Protein AF-X6M2P3-F1 (afdb_monomer_lite)

Secondary structure (DSSP, 8-state):
---------------------SHHHHHHHHHHHHHHHHHHHHHHHHTTT------S---HHHHHHHSTTTHHHHHHHHHHHS-HHHHHHHHHHHH----SSS------B--SHHHHHHHHHHHHHHHHHHHHHHHHHH-TTPPPPPHHHHHHHHHHHHHHHHHHHS--BHHHHHH-HHHHHHHHHHHHHHHHHHHHHHHHHHHHHHHHHHHHHH-

pLDDT: mean 70.73, std 21.86, range [27.95, 94.44]

Structure (mmCIF, N/CA/C/O backbone):
data_AF-X6M2P3-F1
#
_entry.id   AF-X6M2P3-F1
#
loop_
_atom_site.group_PDB
_atom_site.id
_atom_site.type_symbol
_atom_site.label_atom_id
_atom_site.label_alt_id
_atom_site.label_comp_id
_atom_site.label_asym_id
_atom_site.label_entity_id
_atom_site.label_seq_id
_atom_site.pdbx_PDB_ins_code
_atom_site.Cartn_x
_atom_site.Cartn_y
_atom_site.Cartn_z
_atom_site.occupancy
_atom_site.B_iso_or_equiv
_atom_site.auth_seq_id
_atom_site.auth_comp_id
_atom_site.auth_asym_id
_atom_site.auth_atom_id
_atom_site.pdbx_PDB_model_num
ATOM 1 N N . MET A 1 1 ? 23.072 -24.942 75.577 1.00 37.53 1 MET A N 1
ATOM 2 C CA . MET A 1 1 ? 23.028 -23.472 75.449 1.00 37.53 1 MET A CA 1
ATOM 3 C C . MET A 1 1 ? 21.572 -23.021 75.513 1.00 37.53 1 MET A C 1
ATOM 5 O O . MET A 1 1 ? 20.750 -23.692 74.901 1.00 37.53 1 MET A O 1
ATOM 9 N N . PRO A 1 2 ? 21.262 -21.991 76.316 1.00 38.09 2 PRO A N 1
ATOM 10 C CA . PRO A 1 2 ? 19.912 -21.482 76.593 1.00 38.09 2 PRO A CA 1
ATOM 11 C C . PRO A 1 2 ? 19.493 -20.342 75.633 1.00 38.09 2 PRO A C 1
ATOM 13 O O . PRO A 1 2 ? 20.271 -19.985 74.757 1.00 38.09 2 PRO A O 1
ATOM 16 N N . GLN A 1 3 ? 18.318 -19.742 75.912 1.00 35.66 3 GLN A N 1
ATOM 17 C CA . GLN A 1 3 ? 17.655 -18.541 75.333 1.00 35.66 3 GLN A CA 1
ATOM 18 C C . GLN A 1 3 ? 16.640 -18.855 74.207 1.00 35.66 3 GLN A C 1
ATOM 20 O O . GLN A 1 3 ? 17.041 -19.310 73.147 1.00 35.66 3 GLN A O 1
ATOM 25 N N . GLN A 1 4 ? 15.304 -18.811 74.368 1.00 35.47 4 GLN A N 1
ATOM 26 C CA . GLN A 1 4 ? 14.345 -17.912 75.058 1.00 35.47 4 GLN A CA 1
ATOM 27 C C . GLN A 1 4 ? 14.048 -16.593 74.298 1.00 35.47 4 GLN A C 1
ATOM 29 O O . GLN A 1 4 ? 14.992 -15.919 73.898 1.00 35.47 4 GLN A O 1
ATOM 34 N N . LYS A 1 5 ? 12.742 -16.229 74.252 1.00 34.00 5 LYS A N 1
ATOM 35 C CA . LYS A 1 5 ? 12.085 -14.933 73.902 1.00 34.00 5 LYS A CA 1
ATOM 36 C C . LYS A 1 5 ? 11.762 -14.674 72.420 1.00 34.00 5 LYS A C 1
ATOM 38 O O . LYS A 1 5 ? 12.542 -15.038 71.557 1.00 34.00 5 LYS A O 1
ATOM 43 N N . GLU A 1 6 ? 10.676 -14.009 72.022 1.00 31.20 6 GLU A N 1
ATOM 44 C CA . GLU A 1 6 ? 9.445 -13.464 72.634 1.00 31.20 6 GLU A CA 1
ATOM 45 C C . GLU A 1 6 ? 8.526 -13.083 71.441 1.00 31.20 6 GLU A C 1
ATOM 47 O O . GLU A 1 6 ? 9.025 -12.701 70.381 1.00 31.20 6 GLU A O 1
ATOM 52 N N . ASP A 1 7 ? 7.209 -13.258 71.586 1.00 30.73 7 ASP A N 1
ATOM 53 C CA . ASP A 1 7 ? 6.122 -12.270 71.389 1.00 30.73 7 ASP A CA 1
ATOM 54 C C . ASP A 1 7 ? 6.498 -10.910 70.735 1.00 30.73 7 ASP A C 1
ATOM 56 O O . ASP A 1 7 ? 7.558 -10.362 70.984 1.00 30.73 7 ASP A O 1
ATOM 60 N N . SER A 1 8 ? 5.682 -10.136 70.016 1.00 34.47 8 SER A N 1
ATOM 61 C CA . SER A 1 8 ? 4.268 -10.118 69.649 1.00 34.47 8 SER A CA 1
ATOM 62 C C . SER A 1 8 ? 4.009 -8.808 68.858 1.00 34.47 8 SER A C 1
ATOM 64 O O . SER A 1 8 ? 4.776 -7.855 68.940 1.00 34.47 8 SER A O 1
ATOM 66 N N . HIS A 1 9 ? 2.872 -8.772 68.158 1.00 33.94 9 HIS A N 1
ATOM 67 C CA . HIS A 1 9 ? 1.965 -7.626 67.956 1.00 33.94 9 HIS A CA 1
ATOM 68 C C . HIS A 1 9 ? 2.309 -6.357 67.119 1.00 33.94 9 HIS A C 1
ATOM 70 O O . HIS A 1 9 ? 3.159 -5.542 67.443 1.00 33.94 9 HIS A O 1
ATOM 76 N N . CYS A 1 10 ? 1.370 -6.110 66.185 1.00 28.56 10 CYS A N 1
ATOM 77 C CA . CYS A 1 10 ? 0.673 -4.845 65.873 1.00 28.56 10 CYS A CA 1
ATOM 78 C C . CYS A 1 10 ? 1.370 -3.722 65.072 1.00 28.56 10 CYS A C 1
ATOM 80 O O . CYS A 1 10 ? 2.163 -2.962 65.607 1.00 28.56 10 CYS A O 1
ATOM 82 N N . CYS A 1 11 ? 0.884 -3.462 63.847 1.00 30.56 11 CYS A N 1
ATOM 83 C CA . CYS A 1 11 ? -0.068 -2.357 63.639 1.00 30.56 11 CYS A CA 1
ATOM 84 C C . CYS A 1 11 ? -0.692 -2.327 62.226 1.00 30.56 11 CYS A C 1
ATOM 86 O O . CYS A 1 11 ? -0.019 -2.209 61.212 1.00 30.56 11 CYS A O 1
ATOM 88 N N . GLN A 1 12 ? -2.025 -2.406 62.238 1.00 33.78 12 GLN A N 1
ATOM 89 C CA . GLN A 1 12 ? -3.000 -1.599 61.490 1.00 33.78 12 GLN A CA 1
ATOM 90 C C . GLN A 1 12 ? -2.991 -1.525 59.948 1.00 33.78 12 GLN A C 1
ATOM 92 O O . GLN A 1 12 ? -2.203 -0.852 59.294 1.00 33.78 12 GLN A O 1
ATOM 97 N N . LYS A 1 13 ? -4.068 -2.124 59.416 1.00 38.75 13 LYS A N 1
ATOM 98 C CA . LYS A 1 13 ? -4.884 -1.721 58.259 1.00 38.75 13 LYS A CA 1
ATOM 99 C C . LYS A 1 13 ? -4.659 -0.278 57.765 1.00 38.75 13 LYS A C 1
ATOM 101 O O . LYS A 1 13 ? -5.035 0.671 58.444 1.00 38.75 13 LYS A O 1
ATOM 106 N N . LEU A 1 14 ? -4.302 -0.151 56.485 1.00 27.95 14 LEU A N 1
ATOM 107 C CA . LEU A 1 14 ? -4.911 0.840 55.595 1.00 27.95 14 LEU A CA 1
ATOM 108 C C . LEU A 1 14 ? -5.552 0.111 54.411 1.00 27.95 14 LEU A C 1
ATOM 110 O O . LEU A 1 14 ? -4.885 -0.406 53.519 1.00 27.95 14 LEU A O 1
ATOM 114 N N . SER A 1 15 ? -6.877 0.056 54.432 1.00 44.44 15 SER A N 1
ATOM 115 C CA . SER A 1 15 ? -7.720 -0.302 53.297 1.00 44.44 15 SER A CA 1
ATOM 116 C C . SER A 1 15 ? -8.279 0.973 52.674 1.00 44.44 15 SER A C 1
ATOM 118 O O . SER A 1 15 ? -8.870 1.754 53.414 1.00 44.44 15 SER A O 1
ATOM 120 N N . LEU A 1 16 ? -8.111 1.137 51.352 1.00 31.86 16 LEU A N 1
ATOM 121 C CA . LEU A 1 16 ? -8.952 1.844 50.351 1.00 31.86 16 LEU A CA 1
ATOM 122 C C . LEU A 1 16 ? -8.108 2.084 49.065 1.00 31.86 16 LEU A C 1
ATOM 124 O O . LEU A 1 16 ? -6.885 2.125 49.159 1.00 31.86 16 LEU A O 1
ATOM 128 N N . PRO A 1 17 ? -8.683 2.372 47.880 1.00 35.97 17 PRO A N 1
ATOM 129 C CA . PRO A 1 17 ? -9.688 1.646 47.106 1.00 35.97 17 PRO A CA 1
ATOM 130 C C . PRO A 1 17 ? -9.174 1.253 45.689 1.00 35.97 17 PRO A C 1
ATOM 132 O O . PRO A 1 17 ? -8.073 1.584 45.260 1.00 35.97 17 PRO A O 1
ATOM 135 N N . GLN A 1 18 ? -10.012 0.513 44.962 1.00 47.69 18 GLN A N 1
ATOM 136 C CA . GLN A 1 18 ? -9.839 -0.056 43.616 1.00 47.69 18 GLN A CA 1
ATOM 137 C C . GLN A 1 18 ? -9.177 0.848 42.553 1.00 47.69 18 GLN A C 1
ATOM 139 O O . GLN A 1 18 ? -9.554 2.004 42.413 1.00 47.69 18 GLN A O 1
ATOM 144 N N . THR A 1 19 ? -8.386 0.264 41.637 1.00 31.45 19 THR A N 1
ATOM 145 C CA . THR A 1 19 ? -8.462 0.634 40.206 1.00 31.45 19 THR A CA 1
ATOM 146 C C . THR A 1 19 ? -8.197 -0.552 39.271 1.00 31.45 19 THR A C 1
ATOM 148 O O . THR A 1 19 ? -7.205 -1.278 39.349 1.00 31.45 19 THR A O 1
ATOM 151 N N . LYS A 1 20 ? -9.157 -0.743 38.365 1.00 40.81 20 LYS A N 1
ATOM 152 C CA . LYS A 1 20 ? -9.187 -1.693 37.254 1.00 40.81 20 LYS A CA 1
ATOM 153 C C . LYS A 1 20 ? -8.067 -1.381 36.247 1.00 40.81 20 LYS A C 1
ATOM 155 O O . LYS A 1 20 ? -8.282 -0.619 35.313 1.00 40.81 20 LYS A O 1
ATOM 160 N N . THR A 1 21 ? -6.885 -1.979 36.400 1.00 40.97 21 THR A N 1
ATOM 161 C CA . THR A 1 21 ? -5.777 -1.782 35.428 1.00 40.97 21 THR A CA 1
ATOM 162 C C . THR A 1 21 ? -5.081 -3.084 35.013 1.00 40.97 21 THR A C 1
ATOM 164 O O . THR A 1 21 ? -4.032 -3.058 34.376 1.00 40.97 21 THR A O 1
ATOM 167 N N . LYS A 1 22 ? -5.649 -4.256 35.338 1.00 38.38 22 LYS A N 1
ATOM 168 C CA . LYS A 1 22 ? -5.042 -5.565 35.010 1.00 38.38 22 LYS A CA 1
ATOM 169 C C . LYS A 1 22 ? -5.655 -6.291 33.802 1.00 38.38 22 LYS A C 1
ATOM 171 O O . LYS A 1 22 ? -5.035 -7.232 33.312 1.00 38.38 22 LYS A O 1
ATOM 176 N N . GLU A 1 23 ? -6.795 -5.852 33.265 1.00 38.69 23 GLU A N 1
ATOM 177 C CA . GLU A 1 23 ? -7.421 -6.515 32.102 1.00 38.69 23 GLU A CA 1
ATOM 178 C C . GLU A 1 23 ? -6.864 -6.048 30.749 1.00 38.69 23 GLU A C 1
ATOM 180 O O . GLU A 1 23 ? -6.574 -6.881 29.892 1.00 38.69 23 GLU A O 1
ATOM 185 N N . HIS A 1 24 ? -6.563 -4.756 30.576 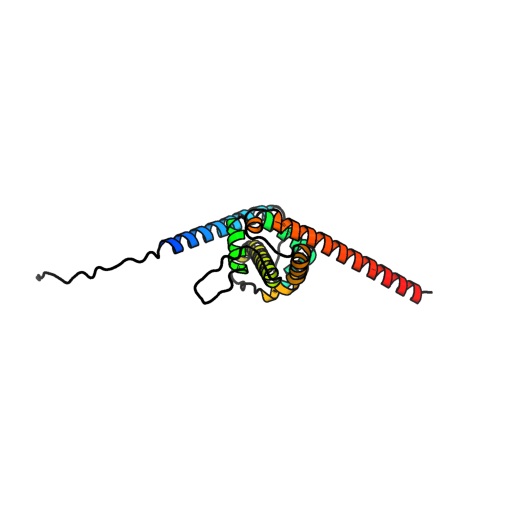1.00 36.22 24 HIS A N 1
ATOM 186 C CA . HIS A 1 24 ? -6.017 -4.249 29.306 1.00 36.22 24 HIS A CA 1
ATOM 187 C C . HIS A 1 24 ? -4.611 -4.780 28.965 1.00 36.22 24 HIS A C 1
ATOM 189 O O . HIS A 1 24 ? -4.273 -4.904 27.788 1.00 36.22 24 HIS A O 1
ATOM 195 N N . SER A 1 25 ? -3.805 -5.143 29.970 1.00 36.53 25 SER A N 1
ATOM 196 C CA . SER A 1 25 ? -2.460 -5.704 29.763 1.00 36.53 25 SER A CA 1
ATOM 197 C C . SER A 1 25 ? -2.498 -7.173 29.310 1.00 36.53 25 SER A C 1
ATOM 199 O O . SER A 1 25 ? -1.753 -7.571 28.415 1.00 36.53 25 SER A O 1
ATOM 201 N N . LYS A 1 26 ? -3.433 -7.979 29.837 1.00 35.06 26 LYS A N 1
ATOM 202 C CA . LYS A 1 26 ? -3.592 -9.389 29.431 1.00 35.06 26 LYS A CA 1
ATOM 203 C C . LYS A 1 26 ? -4.120 -9.528 28.003 1.00 35.06 26 LYS A C 1
ATOM 205 O O . LYS A 1 26 ? -3.719 -10.445 27.286 1.00 35.06 26 LYS A O 1
ATOM 210 N N . GLU A 1 27 ? -4.984 -8.615 27.569 1.00 36.44 27 GLU A N 1
ATOM 211 C CA . GLU A 1 27 ? -5.555 -8.664 26.223 1.00 36.44 27 GLU A CA 1
ATOM 212 C C . GLU A 1 27 ? -4.581 -8.180 25.138 1.00 36.44 27 GLU A C 1
ATOM 214 O O . GLU A 1 27 ? -4.550 -8.742 24.042 1.00 36.44 27 GLU A O 1
ATOM 219 N N . ALA A 1 28 ? -3.724 -7.201 25.449 1.00 38.56 28 ALA A N 1
ATOM 220 C CA . ALA A 1 28 ? -2.629 -6.795 24.568 1.00 38.56 28 ALA A CA 1
ATOM 221 C C . ALA A 1 28 ? -1.601 -7.927 24.377 1.00 38.56 28 ALA A C 1
ATOM 223 O O . ALA A 1 28 ? -1.155 -8.168 23.256 1.00 38.56 28 ALA A O 1
ATOM 224 N N . ASN A 1 29 ? -1.292 -8.673 25.445 1.00 38.62 29 ASN A N 1
ATOM 225 C CA . ASN A 1 29 ? -0.345 -9.788 25.388 1.00 38.62 29 ASN A CA 1
ATOM 226 C C . ASN A 1 29 ? -0.889 -10.960 24.543 1.00 38.62 29 ASN A C 1
ATOM 228 O O . ASN A 1 29 ? -0.186 -11.481 23.682 1.00 38.62 29 ASN A O 1
ATOM 232 N N . LYS A 1 30 ? -2.184 -11.298 24.676 1.00 45.31 30 LYS A N 1
ATOM 233 C CA . LYS A 1 30 ? -2.840 -12.303 23.812 1.00 45.31 30 LYS A CA 1
ATOM 234 C C . LYS A 1 30 ? -2.856 -11.902 22.330 1.00 45.31 30 LYS A C 1
ATOM 236 O O . LYS A 1 30 ? -2.597 -12.746 21.476 1.00 45.31 30 LYS A O 1
ATOM 241 N N . LYS A 1 31 ? -3.136 -10.632 22.011 1.00 44.97 31 LYS A N 1
ATOM 242 C CA . LYS A 1 31 ? -3.164 -10.130 20.620 1.00 44.97 31 LYS A CA 1
ATOM 243 C C . LYS A 1 31 ? -1.782 -10.171 19.959 1.00 44.97 31 LYS A C 1
ATOM 245 O O . LYS A 1 31 ? -1.691 -10.513 18.782 1.00 44.97 31 LYS A O 1
ATOM 250 N N . CYS A 1 32 ? -0.722 -9.896 20.722 1.00 45.09 32 CYS A N 1
ATOM 251 C CA . CYS A 1 32 ? 0.658 -10.003 20.245 1.00 45.09 32 CYS A CA 1
ATOM 252 C C . CYS A 1 32 ? 1.028 -11.460 19.912 1.00 45.09 32 CYS A C 1
ATOM 254 O O . CYS A 1 32 ? 1.548 -11.734 18.832 1.00 45.09 32 CYS A O 1
ATOM 256 N N . CYS A 1 33 ? 0.655 -12.414 20.775 1.00 53.19 33 CYS A N 1
ATOM 257 C CA . CYS A 1 33 ? 0.904 -13.839 20.535 1.00 53.19 33 CYS A CA 1
ATOM 258 C C . CYS A 1 33 ? 0.173 -14.383 19.298 1.00 53.19 33 CYS A C 1
ATOM 260 O O . CYS A 1 33 ? 0.742 -15.193 18.575 1.00 53.19 33 CYS A O 1
ATOM 262 N N . VAL A 1 34 ? -1.063 -13.941 19.026 1.00 56.50 34 VAL A N 1
ATOM 263 C CA . VAL A 1 34 ? -1.818 -14.372 17.830 1.00 56.50 34 VAL A CA 1
ATOM 264 C C . VAL A 1 34 ? -1.159 -13.865 16.549 1.00 56.50 34 VAL A C 1
ATOM 266 O O . VAL A 1 34 ? -1.063 -14.612 15.576 1.00 56.50 34 VAL A O 1
ATOM 269 N N . PHE A 1 35 ? -0.669 -12.623 16.549 1.00 53.53 35 PHE A N 1
ATOM 270 C CA . PHE A 1 35 ? 0.035 -12.071 15.397 1.00 53.53 35 PHE A CA 1
ATOM 271 C C . PHE A 1 35 ? 1.375 -12.769 15.163 1.00 53.53 35 PHE A C 1
ATOM 273 O O . PHE A 1 35 ? 1.631 -13.213 14.050 1.00 53.53 35 PHE A O 1
ATOM 280 N N . GLU A 1 36 ? 2.194 -12.951 16.203 1.00 55.72 36 GLU A N 1
ATOM 281 C CA . GLU A 1 36 ? 3.459 -13.684 16.075 1.00 55.72 36 GLU A CA 1
ATOM 282 C C . GLU A 1 36 ? 3.253 -15.143 15.657 1.00 55.72 36 GLU A C 1
ATOM 284 O O . GLU A 1 36 ? 4.012 -15.667 14.842 1.00 55.72 36 GLU A O 1
ATOM 289 N N . TRP A 1 37 ? 2.214 -15.803 16.172 1.00 60.19 37 TRP A N 1
ATOM 290 C CA . TRP A 1 37 ? 1.878 -17.168 15.781 1.00 60.19 37 TRP A CA 1
ATOM 291 C C . TRP A 1 37 ? 1.419 -17.255 14.323 1.00 60.19 37 TRP A C 1
ATOM 293 O O . TRP A 1 37 ? 1.878 -18.137 13.597 1.00 60.19 37 TRP A O 1
ATOM 303 N N . TRP A 1 38 ? 0.569 -16.327 13.866 1.00 63.97 38 TRP A N 1
ATOM 304 C CA . TRP A 1 38 ? 0.171 -16.264 12.459 1.00 63.97 38 TRP A CA 1
ATOM 305 C C . TRP A 1 38 ? 1.381 -16.015 11.555 1.00 63.97 38 TRP A C 1
ATOM 307 O O . TRP A 1 38 ? 1.559 -16.769 10.606 1.00 63.97 38 TRP A O 1
ATOM 317 N N . ILE A 1 39 ? 2.261 -15.066 11.907 1.00 60.41 39 ILE A N 1
ATOM 318 C CA . ILE A 1 39 ? 3.520 -14.805 11.189 1.00 60.41 39 ILE A CA 1
ATOM 319 C C . ILE A 1 39 ? 4.368 -16.077 11.083 1.00 60.41 39 ILE A C 1
ATOM 321 O O . ILE A 1 39 ? 4.854 -16.398 10.003 1.00 60.41 39 ILE A O 1
ATOM 325 N N . ARG A 1 40 ? 4.536 -16.835 12.178 1.00 58.88 40 ARG A N 1
ATOM 326 C CA . ARG A 1 40 ? 5.285 -18.107 12.156 1.00 58.88 40 ARG A CA 1
ATOM 327 C C . ARG A 1 40 ? 4.636 -19.157 11.245 1.00 58.88 40 ARG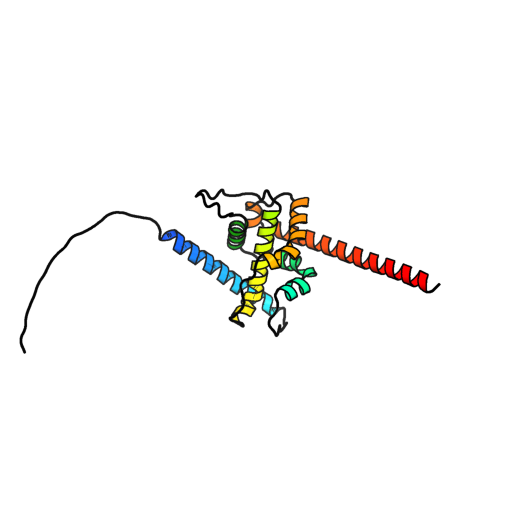 A C 1
ATOM 329 O O . ARG A 1 40 ? 5.343 -19.968 10.646 1.00 58.88 40 ARG A O 1
ATOM 336 N N . ARG A 1 41 ? 3.305 -19.155 11.132 1.00 59.09 41 ARG A N 1
ATOM 337 C CA . ARG A 1 41 ? 2.544 -20.110 10.315 1.00 59.09 41 ARG A CA 1
ATOM 338 C C . ARG A 1 41 ? 2.518 -19.752 8.825 1.00 59.09 41 ARG A C 1
ATOM 340 O O . ARG A 1 41 ? 2.563 -20.657 8.001 1.00 59.09 41 ARG A O 1
ATOM 347 N N . THR A 1 42 ? 2.448 -18.473 8.461 1.00 55.69 42 THR A N 1
ATOM 348 C CA . THR A 1 42 ? 2.539 -18.045 7.053 1.00 55.69 42 THR A CA 1
ATOM 349 C C . THR A 1 42 ? 3.961 -18.146 6.527 1.00 55.69 42 THR A C 1
ATOM 351 O O . THR A 1 42 ? 4.168 -18.693 5.449 1.00 55.69 42 THR A O 1
ATOM 354 N N . ALA A 1 43 ? 4.949 -17.780 7.345 1.00 52.38 43 ALA A N 1
ATOM 355 C CA . ALA A 1 43 ? 6.362 -17.968 7.037 1.00 52.38 43 ALA A CA 1
ATOM 356 C C . ALA A 1 43 ? 6.725 -19.404 6.625 1.00 52.38 43 ALA A C 1
ATOM 358 O O . ALA A 1 43 ? 7.569 -19.607 5.764 1.00 52.38 43 ALA A O 1
ATOM 359 N N . THR A 1 44 ? 6.101 -20.412 7.234 1.00 49.22 44 THR A N 1
ATOM 360 C CA . THR A 1 44 ? 6.407 -21.824 6.962 1.00 49.22 44 THR A CA 1
ATOM 361 C C . THR A 1 44 ? 5.754 -22.366 5.688 1.00 49.22 44 THR A C 1
ATOM 363 O O . THR A 1 44 ? 6.221 -23.381 5.178 1.00 49.22 44 THR A O 1
ATOM 366 N N . ARG A 1 45 ? 4.722 -21.706 5.136 1.00 46.47 45 ARG A N 1
ATOM 367 C CA . ARG A 1 45 ? 4.073 -22.133 3.881 1.00 46.47 45 ARG A CA 1
ATOM 368 C C . ARG A 1 45 ? 4.843 -21.710 2.631 1.00 46.47 45 ARG A C 1
ATOM 370 O O . ARG A 1 45 ? 4.978 -22.522 1.723 1.00 46.47 45 ARG A O 1
ATOM 377 N N . ASP A 1 46 ? 5.394 -20.499 2.605 1.00 43.41 46 ASP A N 1
ATOM 378 C CA . ASP A 1 46 ? 6.041 -19.964 1.394 1.00 43.41 46 ASP A CA 1
ATOM 379 C C . ASP A 1 46 ? 7.479 -20.484 1.183 1.00 43.41 46 ASP A C 1
ATOM 381 O O . ASP A 1 46 ? 8.010 -20.443 0.072 1.00 43.41 46 ASP A O 1
ATOM 385 N N . ILE A 1 47 ? 8.111 -21.049 2.222 1.00 45.50 47 ILE A N 1
ATOM 386 C CA . ILE A 1 47 ? 9.483 -21.593 2.150 1.00 45.50 47 ILE A CA 1
ATOM 387 C C . ILE A 1 47 ? 9.558 -22.895 1.336 1.00 45.50 47 ILE A C 1
ATOM 389 O O . ILE A 1 47 ? 10.607 -23.196 0.771 1.00 45.50 47 ILE A O 1
ATOM 393 N N . VAL A 1 48 ? 8.463 -23.651 1.200 1.00 39.16 48 VAL A N 1
ATOM 394 C CA . VAL A 1 48 ? 8.483 -24.909 0.427 1.00 39.16 48 VAL A CA 1
ATOM 395 C C . VAL A 1 48 ? 8.615 -24.649 -1.089 1.00 39.16 48 VAL A C 1
ATOM 397 O O . VAL A 1 48 ? 8.966 -25.558 -1.833 1.00 39.16 48 VAL A O 1
ATOM 400 N N . GLY A 1 49 ? 8.416 -23.406 -1.558 1.00 39.38 49 GLY A N 1
ATOM 401 C CA . GLY A 1 49 ? 8.424 -23.068 -2.989 1.00 39.38 49 GLY A CA 1
ATOM 402 C C . GLY A 1 49 ? 9.607 -22.244 -3.517 1.00 39.38 49 GLY A C 1
ATOM 403 O O . GLY A 1 49 ? 9.745 -22.123 -4.731 1.00 39.38 49 GLY A O 1
ATOM 404 N N . SER A 1 50 ? 10.461 -21.646 -2.677 1.00 43.19 50 SER A N 1
ATOM 405 C CA . SER A 1 50 ? 11.522 -20.737 -3.158 1.00 43.19 50 SER A CA 1
ATOM 406 C C . SER A 1 50 ? 12.881 -20.999 -2.517 1.00 43.19 50 SER A C 1
ATOM 408 O O . SER A 1 50 ? 13.248 -20.442 -1.486 1.00 43.19 50 SER A O 1
ATOM 410 N N . ASN A 1 51 ? 13.670 -21.826 -3.202 1.00 33.34 51 ASN A N 1
ATOM 411 C CA . ASN A 1 51 ? 15.051 -22.169 -2.874 1.00 33.34 51 ASN A CA 1
ATOM 412 C C . ASN A 1 51 ? 16.028 -21.030 -3.250 1.00 33.34 51 ASN A C 1
ATOM 414 O O . ASN A 1 51 ? 16.887 -21.202 -4.112 1.00 33.34 51 ASN A O 1
ATOM 418 N N . ARG A 1 52 ? 15.888 -19.832 -2.661 1.00 45.97 52 ARG A N 1
ATOM 419 C CA . ARG A 1 52 ? 16.854 -18.732 -2.859 1.00 45.97 52 ARG A CA 1
ATOM 420 C C . ARG A 1 52 ? 17.647 -18.471 -1.583 1.00 45.97 52 ARG A C 1
ATOM 422 O O . ARG A 1 52 ? 17.157 -17.875 -0.627 1.00 45.97 52 ARG A O 1
ATOM 429 N N . ARG A 1 53 ? 18.908 -18.913 -1.593 1.00 37.81 53 ARG A N 1
ATOM 430 C CA . ARG A 1 53 ? 19.931 -18.530 -0.613 1.00 37.81 53 ARG A CA 1
ATOM 431 C C . ARG A 1 53 ? 20.312 -17.069 -0.842 1.00 37.81 53 ARG A C 1
ATOM 433 O O . ARG A 1 53 ? 21.079 -16.774 -1.751 1.00 37.81 53 ARG A O 1
ATOM 440 N N . TYR A 1 54 ? 19.816 -16.170 -0.002 1.00 43.00 54 TYR A N 1
ATOM 441 C CA . TYR A 1 54 ? 20.363 -14.820 0.085 1.00 43.00 54 TYR A CA 1
ATOM 442 C C . TYR A 1 54 ? 21.522 -14.821 1.088 1.00 43.00 54 TYR A C 1
ATOM 444 O O . TYR A 1 54 ? 21.321 -15.027 2.285 1.00 43.00 54 TYR A O 1
ATOM 452 N N . SER A 1 55 ? 22.741 -14.645 0.581 1.00 33.00 55 SER A N 1
ATOM 453 C CA . SER A 1 55 ? 23.957 -14.468 1.378 1.00 33.00 55 SER A CA 1
ATOM 454 C C . SER A 1 55 ? 24.313 -12.984 1.419 1.00 33.00 55 SER A C 1
ATOM 456 O O . SER A 1 55 ? 24.335 -12.329 0.380 1.00 33.00 55 SER A O 1
ATOM 458 N N . GLY A 1 56 ? 24.604 -12.465 2.610 1.00 39.06 56 GLY A N 1
ATOM 459 C CA . GLY A 1 56 ? 25.062 -11.093 2.815 1.00 39.06 56 GLY A CA 1
ATOM 460 C C . GLY A 1 56 ? 24.002 -10.172 3.411 1.00 39.06 56 GLY A C 1
ATOM 461 O O . GLY A 1 56 ? 22.803 -10.408 3.321 1.00 39.06 56 GLY A O 1
ATOM 462 N N . THR A 1 57 ? 24.468 -9.125 4.081 1.00 42.78 57 THR A N 1
ATOM 463 C CA . THR A 1 57 ? 23.692 -8.028 4.666 1.00 42.78 57 THR A CA 1
ATOM 464 C C . THR A 1 57 ? 22.788 -7.401 3.599 1.00 42.78 57 THR A C 1
ATOM 466 O O . THR A 1 57 ? 23.186 -6.465 2.912 1.00 42.78 57 THR A O 1
ATOM 469 N N . ILE A 1 58 ? 21.573 -7.931 3.425 1.00 48.22 58 ILE A N 1
ATOM 470 C CA . ILE A 1 58 ? 20.625 -7.404 2.441 1.00 48.22 58 ILE A CA 1
ATOM 471 C C . ILE A 1 58 ? 20.207 -6.018 2.916 1.00 48.22 58 ILE A C 1
ATOM 473 O O . ILE A 1 58 ? 19.469 -5.863 3.894 1.00 48.22 58 ILE A O 1
ATOM 477 N N . ASN A 1 59 ? 20.721 -5.003 2.234 1.00 50.44 59 ASN A N 1
ATOM 478 C CA . ASN A 1 59 ? 20.270 -3.639 2.385 1.00 50.44 59 ASN A CA 1
ATOM 479 C C . ASN A 1 59 ? 18.831 -3.604 1.855 1.00 50.44 59 ASN A C 1
ATOM 481 O O . ASN A 1 59 ? 18.602 -3.891 0.687 1.00 50.44 59 ASN A O 1
ATOM 485 N N . ILE A 1 60 ? 17.843 -3.352 2.712 1.00 54.00 60 ILE A N 1
ATOM 486 C CA . ILE A 1 60 ? 16.415 -3.482 2.361 1.00 54.00 60 ILE A CA 1
ATOM 487 C C . ILE A 1 60 ? 16.035 -2.550 1.198 1.00 54.00 60 ILE A C 1
ATOM 489 O O . ILE A 1 60 ? 15.150 -2.889 0.418 1.00 54.00 60 ILE A O 1
ATOM 493 N N . CYS A 1 61 ? 16.765 -1.444 1.010 1.00 48.88 61 CYS A N 1
ATOM 494 C CA . CYS A 1 61 ? 16.663 -0.613 -0.190 1.00 48.88 61 CYS A CA 1
ATOM 495 C C . CYS A 1 61 ? 16.898 -1.419 -1.476 1.00 48.88 61 CYS A C 1
ATOM 497 O O . CYS A 1 61 ? 16.177 -1.223 -2.440 1.00 48.88 61 CYS A O 1
ATOM 499 N N . VAL A 1 62 ? 17.852 -2.357 -1.478 1.00 51.88 62 VAL A N 1
ATOM 500 C CA . VAL A 1 62 ? 18.138 -3.238 -2.623 1.00 51.88 62 VAL A CA 1
ATOM 501 C C . VAL A 1 62 ? 16.988 -4.210 -2.856 1.00 51.88 62 VAL A C 1
ATOM 503 O O . VAL A 1 62 ? 16.631 -4.439 -3.997 1.00 51.88 62 VAL A O 1
ATOM 506 N N . PHE A 1 63 ? 16.340 -4.724 -1.808 1.00 56.59 63 PHE A N 1
ATOM 507 C CA . PHE A 1 63 ? 15.190 -5.617 -1.985 1.00 56.59 63 PHE A CA 1
ATOM 508 C C . PHE A 1 63 ? 13.958 -4.891 -2.514 1.00 56.59 63 PHE A C 1
ATOM 510 O O . PHE A 1 63 ? 13.289 -5.410 -3.400 1.00 56.59 63 PHE A O 1
ATOM 517 N N . VAL A 1 64 ? 13.659 -3.696 -1.991 1.00 56.97 64 VAL A N 1
ATOM 518 C CA . VAL A 1 64 ? 12.566 -2.877 -2.529 1.00 56.97 64 VAL A CA 1
ATOM 519 C C . VAL A 1 64 ? 12.867 -2.519 -3.982 1.00 56.97 64 VAL A C 1
ATOM 521 O O . VAL A 1 64 ? 11.992 -2.715 -4.812 1.00 56.97 64 VAL A O 1
ATOM 524 N N . HIS A 1 65 ? 14.107 -2.130 -4.295 1.00 53.75 65 HIS A N 1
ATOM 525 C CA . HIS A 1 65 ? 14.552 -1.778 -5.646 1.00 53.75 65 HIS A CA 1
ATOM 526 C C . HIS A 1 65 ? 14.582 -2.973 -6.625 1.00 53.75 65 HIS A C 1
ATOM 528 O O . HIS A 1 65 ? 14.298 -2.822 -7.807 1.00 53.75 65 HIS A O 1
ATOM 534 N N . GLU A 1 66 ? 14.916 -4.181 -6.165 1.00 55.41 66 GLU A N 1
ATOM 535 C CA . GLU A 1 66 ? 14.966 -5.392 -7.002 1.00 55.41 66 GLU A CA 1
ATOM 536 C C . GLU A 1 66 ? 13.568 -5.998 -7.221 1.00 55.41 66 GLU A C 1
ATOM 538 O O . GLU A 1 66 ? 13.318 -6.640 -8.240 1.00 55.41 66 GLU A O 1
ATOM 543 N N . LYS A 1 67 ? 12.627 -5.759 -6.294 1.00 61.50 67 LYS A N 1
ATOM 544 C CA . LYS A 1 67 ? 11.234 -6.226 -6.372 1.00 61.50 67 LYS A CA 1
ATOM 545 C C . LYS A 1 67 ? 10.212 -5.145 -6.732 1.00 61.50 67 LYS A C 1
ATOM 547 O O . LYS A 1 67 ? 9.021 -5.422 -6.613 1.00 61.50 67 LYS A O 1
ATOM 552 N N . GLU A 1 68 ? 10.605 -3.957 -7.193 1.00 63.06 68 GLU A N 1
ATOM 553 C CA . GLU A 1 68 ? 9.639 -2.872 -7.474 1.00 63.06 68 GLU A CA 1
ATOM 554 C C . GLU A 1 68 ? 8.494 -3.325 -8.384 1.00 63.06 68 GLU A C 1
ATOM 556 O O . GLU A 1 68 ? 7.342 -2.949 -8.168 1.00 63.06 68 GLU A O 1
ATOM 561 N N . PHE A 1 69 ? 8.799 -4.217 -9.329 1.00 65.62 69 PHE A N 1
ATOM 562 C CA . PHE A 1 69 ? 7.823 -4.757 -10.263 1.00 65.62 69 PHE A CA 1
ATOM 563 C C . PHE A 1 69 ? 6.776 -5.650 -9.600 1.00 65.62 69 PHE A C 1
ATOM 565 O O . PHE A 1 69 ? 5.612 -5.487 -9.916 1.00 65.62 69 PHE A O 1
ATOM 572 N N . THR A 1 70 ? 7.127 -6.539 -8.664 1.00 79.38 70 THR A N 1
ATOM 573 C CA . THR A 1 70 ? 6.157 -7.480 -8.059 1.00 79.38 70 THR A CA 1
ATOM 574 C C . THR A 1 70 ? 5.739 -7.102 -6.642 1.00 79.38 70 THR A C 1
ATOM 576 O O . THR A 1 70 ? 4.910 -7.786 -6.047 1.00 79.38 70 THR A O 1
ATOM 579 N N . LEU A 1 71 ? 6.288 -6.020 -6.075 1.00 84.94 71 LEU A N 1
ATOM 580 C CA . LEU A 1 71 ? 6.048 -5.616 -4.689 1.00 84.94 71 LEU A CA 1
ATOM 581 C C . LEU A 1 71 ? 4.555 -5.482 -4.389 1.00 84.94 71 LEU A C 1
ATOM 583 O O . LEU A 1 71 ? 4.082 -6.019 -3.391 1.00 84.94 71 LEU A O 1
ATOM 587 N N . PHE A 1 72 ? 3.815 -4.774 -5.243 1.00 88.94 72 PHE A N 1
ATOM 588 C CA . PHE A 1 72 ? 2.388 -4.530 -5.033 1.00 88.94 72 PHE A CA 1
ATOM 589 C C . PHE A 1 72 ? 1.535 -5.780 -5.267 1.00 88.94 72 PHE A C 1
ATOM 591 O O . PHE A 1 72 ? 0.520 -5.944 -4.594 1.00 88.94 72 PHE A O 1
ATOM 598 N N . GLU A 1 73 ? 1.961 -6.682 -6.153 1.00 89.38 73 GLU A N 1
ATOM 599 C CA . GLU A 1 73 ? 1.298 -7.970 -6.369 1.00 89.38 73 GLU A CA 1
ATOM 600 C C . GLU A 1 73 ? 1.491 -8.903 -5.163 1.00 89.38 73 GLU A C 1
ATOM 602 O O . GLU A 1 73 ? 0.522 -9.447 -4.628 1.00 89.38 73 GLU A O 1
ATOM 607 N N . ASP A 1 74 ? 2.730 -9.043 -4.687 1.00 88.31 74 ASP A N 1
ATOM 608 C CA . ASP A 1 74 ? 3.051 -9.838 -3.502 1.00 88.31 74 ASP A CA 1
ATOM 609 C C . ASP A 1 74 ? 2.377 -9.244 -2.252 1.00 88.31 74 ASP A C 1
ATOM 611 O O . ASP A 1 74 ? 1.826 -9.973 -1.425 1.00 88.31 74 ASP A O 1
ATOM 615 N N . LEU A 1 75 ? 2.347 -7.911 -2.135 1.00 90.00 75 LEU A N 1
ATOM 616 C CA . LEU A 1 75 ? 1.643 -7.213 -1.062 1.00 90.00 75 LEU A CA 1
ATOM 617 C C . LEU A 1 75 ? 0.127 -7.435 -1.139 1.00 90.00 75 LEU A C 1
ATOM 619 O O . LEU A 1 75 ? -0.509 -7.609 -0.102 1.00 90.00 75 LEU A O 1
ATOM 623 N N . ALA A 1 76 ? -0.462 -7.457 -2.337 1.00 91.62 76 ALA A N 1
ATOM 624 C CA . ALA A 1 76 ? -1.880 -7.758 -2.519 1.00 91.62 76 ALA A CA 1
ATOM 625 C C . ALA A 1 76 ? -2.211 -9.174 -2.028 1.00 91.62 76 ALA A C 1
ATOM 627 O O . ALA A 1 76 ? -3.157 -9.349 -1.259 1.00 91.62 76 ALA A O 1
ATOM 628 N N . LYS A 1 77 ? -1.400 -10.173 -2.404 1.00 91.12 77 LYS A N 1
ATOM 629 C CA . LYS A 1 77 ? -1.532 -11.559 -1.917 1.00 91.12 77 LYS A CA 1
ATOM 630 C C . LYS A 1 77 ? -1.397 -11.620 -0.395 1.00 91.12 77 LYS A C 1
ATOM 632 O O . LYS A 1 77 ? -2.283 -12.134 0.283 1.00 91.12 77 LYS A O 1
ATOM 637 N N . PHE A 1 78 ? -0.366 -10.975 0.149 1.00 90.94 78 PHE A N 1
ATOM 638 C CA . PHE A 1 78 ? -0.156 -10.874 1.591 1.00 90.94 78 PHE A CA 1
ATOM 639 C C . PHE A 1 78 ? -1.367 -10.271 2.320 1.00 90.94 78 PHE A C 1
ATOM 641 O O . PHE A 1 78 ? -1.798 -10.786 3.350 1.00 90.94 78 PHE A O 1
ATOM 648 N N . MET A 1 79 ? -1.954 -9.200 1.781 1.00 91.62 79 MET A N 1
ATOM 649 C CA . MET A 1 79 ? -3.124 -8.545 2.369 1.00 91.62 79 MET A CA 1
ATOM 650 C C . MET A 1 79 ? -4.402 -9.389 2.268 1.00 91.62 79 MET A C 1
ATOM 652 O O . MET A 1 79 ? -5.263 -9.264 3.146 1.00 91.62 79 MET A O 1
ATOM 656 N N . LYS A 1 80 ? -4.532 -10.264 1.259 1.00 92.12 80 LYS A N 1
ATOM 657 C CA . LYS A 1 80 ? -5.638 -11.237 1.170 1.00 92.12 80 LYS A CA 1
ATOM 658 C C . LYS A 1 80 ? -5.576 -12.239 2.325 1.00 92.12 80 LYS A C 1
ATOM 660 O O . LYS A 1 80 ? -6.597 -12.472 2.970 1.00 92.12 80 LYS A O 1
ATOM 665 N N . ASP A 1 81 ? -4.380 -12.722 2.650 1.00 90.12 81 ASP A N 1
ATOM 666 C CA . ASP A 1 81 ? -4.171 -13.744 3.685 1.00 90.12 81 ASP A CA 1
ATOM 667 C C . ASP A 1 81 ? -4.060 -13.185 5.112 1.00 90.12 81 ASP A C 1
ATOM 669 O O . ASP A 1 81 ? -4.146 -13.927 6.097 1.00 90.12 81 ASP A O 1
ATOM 673 N N . LEU A 1 82 ? -3.867 -11.871 5.245 1.00 88.12 82 LEU A N 1
ATOM 674 C CA . LEU A 1 82 ? -3.667 -11.215 6.530 1.00 88.12 82 LEU A CA 1
ATOM 675 C C . LEU A 1 82 ? -4.937 -11.290 7.416 1.00 88.12 82 LEU A C 1
ATOM 677 O O . LEU A 1 82 ? -6.018 -10.885 6.972 1.00 88.12 82 LEU A O 1
ATOM 681 N N . PRO A 1 83 ? -4.843 -11.710 8.697 1.00 89.88 83 PRO A N 1
ATOM 682 C CA . PRO A 1 83 ? -5.991 -11.813 9.583 1.00 89.88 83 PRO A CA 1
ATOM 683 C C . PRO A 1 83 ? -6.592 -10.443 9.876 1.00 89.88 83 PRO A C 1
ATOM 685 O O . PRO A 1 83 ? -5.877 -9.451 10.048 1.00 89.88 83 PRO A O 1
ATOM 688 N N . THR A 1 84 ? -7.907 -10.405 10.074 1.00 89.69 84 THR A N 1
ATOM 689 C CA . THR A 1 84 ? -8.646 -9.194 10.462 1.00 89.69 84 THR A CA 1
ATOM 690 C C . THR A 1 84 ? -8.054 -8.506 11.695 1.00 89.69 84 THR A C 1
ATOM 692 O O . THR A 1 84 ? -7.962 -7.281 11.743 1.00 89.69 84 THR A O 1
ATOM 695 N N . ALA A 1 85 ? -7.578 -9.277 12.681 1.00 88.69 85 ALA A N 1
ATOM 696 C CA . ALA A 1 85 ? -6.937 -8.730 13.879 1.00 88.69 85 ALA A CA 1
ATOM 697 C C . ALA A 1 85 ? -5.676 -7.908 13.551 1.00 88.69 85 ALA A C 1
ATOM 699 O O . ALA A 1 85 ? -5.455 -6.847 14.137 1.00 88.69 85 ALA A O 1
ATOM 700 N N . SER A 1 86 ? -4.876 -8.372 12.591 1.00 88.19 86 SER A N 1
ATOM 701 C CA . SER A 1 86 ? -3.673 -7.683 12.128 1.00 88.19 86 SER A CA 1
ATOM 702 C C . SER A 1 86 ? -4.024 -6.449 11.310 1.00 88.19 86 SER A C 1
ATOM 704 O O . SER A 1 86 ? -3.471 -5.387 11.569 1.00 88.19 86 SER A O 1
ATOM 706 N N . LYS A 1 87 ? -4.999 -6.546 10.397 1.00 90.75 87 LYS A N 1
ATOM 707 C CA . LYS A 1 87 ? -5.503 -5.398 9.619 1.00 90.75 87 LYS A CA 1
ATOM 708 C C . LYS A 1 87 ? -5.998 -4.274 10.521 1.00 90.75 87 LYS A C 1
ATOM 710 O O . LYS A 1 87 ? -5.623 -3.119 10.341 1.00 90.75 87 LYS A O 1
ATOM 715 N N . LYS A 1 88 ? -6.751 -4.620 11.565 1.00 91.06 88 LYS A N 1
ATOM 716 C CA . LYS A 1 88 ? -7.186 -3.667 12.589 1.00 91.06 88 LYS A CA 1
ATOM 717 C C . LYS A 1 88 ? -6.007 -2.990 13.287 1.00 91.06 88 LYS A C 1
ATOM 719 O O . LYS A 1 88 ? -6.028 -1.780 13.492 1.00 91.06 88 LYS A O 1
ATOM 724 N N . HIS A 1 89 ? -4.964 -3.749 13.625 1.00 88.19 89 HIS A N 1
ATOM 725 C CA . HIS A 1 89 ? -3.765 -3.185 14.243 1.00 88.19 89 HIS A CA 1
ATOM 726 C C . HIS A 1 89 ? -3.017 -2.229 13.304 1.00 88.19 89 HIS A C 1
ATOM 728 O O . HIS A 1 89 ? -2.606 -1.156 13.740 1.00 88.19 89 HIS A O 1
ATOM 734 N N . ILE A 1 90 ? -2.906 -2.577 12.018 1.00 89.94 90 ILE A N 1
ATOM 735 C CA . ILE A 1 90 ? -2.336 -1.709 10.976 1.00 89.94 90 ILE A CA 1
ATOM 736 C C . ILE A 1 90 ? -3.111 -0.401 10.894 1.00 89.94 90 ILE A C 1
ATOM 738 O O . ILE A 1 90 ? -2.525 0.675 10.972 1.00 89.94 90 ILE A O 1
ATOM 742 N N . TRP A 1 91 ? -4.437 -0.484 10.795 1.00 90.62 91 TRP A N 1
ATOM 743 C CA . TRP A 1 91 ? -5.290 0.695 10.712 1.00 90.62 91 TRP A CA 1
ATOM 744 C C . TRP A 1 91 ? -5.140 1.594 11.941 1.00 90.62 91 TRP A C 1
ATOM 746 O O . TRP A 1 91 ? -4.977 2.810 11.833 1.00 90.62 91 TRP A O 1
ATOM 756 N N . GLU A 1 92 ? -5.171 0.994 13.132 1.00 88.38 92 GLU A N 1
ATOM 757 C CA . GLU A 1 92 ? -4.990 1.711 14.389 1.00 88.38 92 GLU A CA 1
ATOM 758 C C . GLU A 1 92 ? -3.610 2.366 14.483 1.00 88.38 92 GLU A C 1
ATOM 760 O O . GLU A 1 92 ? -3.519 3.477 15.000 1.00 88.38 92 GLU A O 1
ATOM 765 N N . HIS A 1 93 ? -2.552 1.727 13.988 1.00 86.25 93 HIS A N 1
ATOM 766 C CA . HIS A 1 93 ? -1.209 2.302 13.977 1.00 86.25 93 HIS A CA 1
ATOM 767 C C . HIS A 1 93 ? -1.095 3.471 12.985 1.00 86.25 93 HIS A C 1
ATOM 769 O O . HIS A 1 93 ? -0.650 4.557 13.362 1.00 86.25 93 HIS A O 1
ATOM 775 N N . ALA A 1 94 ? -1.583 3.289 11.757 1.00 85.06 94 ALA A N 1
ATOM 776 C CA . ALA A 1 94 ? -1.483 4.278 10.690 1.00 85.06 94 ALA A CA 1
ATOM 777 C C . ALA A 1 94 ? -2.313 5.544 10.962 1.00 85.06 94 ALA A C 1
ATOM 779 O O . ALA A 1 94 ? -1.883 6.667 10.667 1.00 85.06 94 ALA A O 1
ATOM 780 N N . ILE A 1 95 ? -3.521 5.371 11.515 1.00 82.94 95 ILE A N 1
ATOM 781 C CA . ILE A 1 95 ? -4.523 6.440 11.616 1.00 82.94 95 ILE A CA 1
ATOM 782 C C . ILE A 1 95 ? -4.586 7.089 13.002 1.00 82.94 95 ILE A C 1
ATOM 784 O O . ILE A 1 95 ? -4.941 8.270 13.090 1.00 82.94 95 ILE A O 1
ATOM 788 N N . ASN A 1 96 ? -4.186 6.409 14.084 1.00 74.88 96 ASN A N 1
ATOM 789 C CA . ASN A 1 96 ? -4.112 7.064 15.392 1.00 74.88 96 ASN A CA 1
ATOM 790 C C . ASN A 1 96 ? -2.936 8.053 15.422 1.00 74.88 96 ASN A C 1
ATOM 792 O O . ASN A 1 96 ? -1.841 7.755 15.901 1.00 74.88 96 ASN A O 1
ATOM 796 N N . LYS A 1 97 ? -3.177 9.293 14.982 1.00 56.12 97 LYS A N 1
ATOM 797 C CA . LYS A 1 97 ? -2.354 10.429 15.405 1.00 56.12 97 LYS A CA 1
ATOM 798 C C . LYS A 1 97 ? -2.378 10.434 16.934 1.00 56.12 97 LYS A C 1
ATOM 800 O O . LYS A 1 97 ? -3.450 10.383 17.537 1.00 56.12 97 LYS A O 1
ATOM 805 N N . LYS A 1 98 ? -1.199 10.492 17.564 1.00 51.12 98 LYS A N 1
ATOM 806 C CA . LYS A 1 98 ? -1.039 10.785 18.996 1.00 51.12 98 LYS A CA 1
ATOM 807 C C . LYS A 1 98 ? -1.601 12.183 19.278 1.00 51.12 98 LYS A C 1
ATOM 809 O O . LYS A 1 98 ? -0.852 13.133 19.484 1.00 51.12 98 LYS A O 1
ATOM 814 N N . ASN A 1 99 ? -2.920 12.334 19.276 1.00 46.75 99 ASN A N 1
ATOM 815 C CA . ASN A 1 99 ? -3.560 13.489 19.863 1.00 46.75 99 ASN A CA 1
ATOM 816 C C . ASN A 1 99 ? -3.290 13.372 21.361 1.00 46.75 99 ASN A C 1
ATOM 818 O O . ASN A 1 99 ? -3.864 12.539 22.056 1.00 46.75 99 ASN A O 1
ATOM 822 N N . LYS A 1 100 ? -2.353 14.191 21.848 1.00 50.06 100 LYS A N 1
ATOM 823 C CA . LYS A 1 100 ? -1.984 14.314 23.268 1.00 50.06 100 LYS A CA 1
ATOM 824 C C . LYS A 1 100 ? -3.181 14.659 24.178 1.00 50.06 100 LYS A C 1
ATOM 826 O O . LYS A 1 100 ? -3.044 14.607 25.394 1.00 50.06 100 LYS A O 1
ATOM 831 N N . LYS A 1 101 ? -4.355 14.984 23.620 1.00 48.94 101 LYS A N 1
ATOM 832 C CA . LYS A 1 101 ? -5.617 15.165 24.347 1.00 48.94 101 LYS A CA 1
ATOM 833 C C . LYS A 1 101 ? -6.488 13.911 24.218 1.00 48.94 101 LYS A C 1
ATOM 835 O O . LYS A 1 101 ? -6.839 13.507 23.119 1.00 48.94 101 LYS A O 1
ATOM 840 N N . LYS A 1 102 ? -6.818 13.348 25.383 1.00 49.84 102 LYS A N 1
ATOM 841 C CA . LYS A 1 102 ? -7.469 12.072 25.752 1.00 49.84 102 LYS A CA 1
ATOM 842 C C . LYS A 1 102 ? -8.640 11.495 24.926 1.00 49.84 102 LYS A C 1
ATOM 844 O O . LYS A 1 102 ? -9.109 10.426 25.298 1.00 49.84 102 LYS A O 1
ATOM 849 N N . ASN A 1 103 ? -9.072 12.073 23.809 1.00 52.12 103 ASN A N 1
ATOM 850 C CA . ASN A 1 103 ? -10.142 11.494 22.994 1.00 52.12 103 ASN A CA 1
ATOM 851 C C . ASN A 1 103 ? -9.565 10.881 21.714 1.00 52.12 103 ASN A C 1
ATOM 853 O O . ASN A 1 103 ? -9.231 11.584 20.762 1.00 52.12 103 ASN A O 1
ATOM 857 N N . LYS A 1 104 ? -9.449 9.545 21.698 1.00 56.00 104 LYS A N 1
ATOM 858 C CA . LYS A 1 104 ? -9.250 8.772 20.465 1.00 56.00 104 LYS A CA 1
ATOM 859 C C . LYS A 1 104 ? -10.503 8.934 19.608 1.00 56.00 104 LYS A C 1
ATOM 861 O O . LYS A 1 104 ? -11.465 8.190 19.777 1.00 56.00 104 LYS A O 1
ATOM 866 N N . THR A 1 105 ? -10.516 9.911 18.710 1.00 58.47 105 THR A N 1
ATOM 867 C CA . THR A 1 105 ? -11.563 9.996 17.693 1.00 58.47 105 THR A CA 1
ATOM 868 C C . THR A 1 105 ? -11.431 8.767 16.802 1.00 58.47 105 THR A C 1
ATOM 870 O O . THR A 1 105 ? -10.395 8.552 16.171 1.00 58.47 105 THR A O 1
ATOM 873 N N . LYS A 1 106 ? -12.450 7.907 16.808 1.00 67.81 106 LYS A N 1
ATOM 874 C CA . LYS A 1 106 ? -12.484 6.696 15.991 1.00 67.81 106 LYS A CA 1
ATOM 875 C C . LYS A 1 106 ? -12.676 7.130 14.537 1.00 67.81 106 LYS A C 1
ATOM 877 O O . LYS A 1 106 ? -13.775 7.476 14.132 1.00 67.81 106 LYS A O 1
ATOM 882 N N . ILE A 1 107 ? -11.586 7.181 13.777 1.00 77.50 107 ILE A N 1
ATOM 883 C CA . ILE A 1 107 ? -11.624 7.547 12.359 1.00 77.50 107 ILE A CA 1
ATOM 884 C C . ILE A 1 107 ? -12.080 6.319 11.563 1.00 77.50 107 ILE A C 1
ATOM 886 O O . ILE A 1 107 ? -11.403 5.286 11.554 1.00 77.50 107 ILE A O 1
ATOM 890 N N . GLU A 1 108 ? -13.246 6.433 10.929 1.00 86.56 108 GLU A N 1
ATOM 891 C CA . GLU A 1 108 ? -13.882 5.356 10.154 1.00 86.56 108 GLU A CA 1
ATOM 892 C C . GLU A 1 108 ? -13.497 5.366 8.673 1.00 86.56 108 GLU A C 1
ATOM 894 O O . GLU A 1 108 ? -13.567 4.330 8.020 1.00 86.56 108 GLU A O 1
ATOM 899 N N . LYS A 1 109 ? -13.034 6.505 8.151 1.00 90.00 109 LYS A N 1
ATOM 900 C CA . LYS A 1 109 ? -12.549 6.642 6.775 1.00 90.00 109 LYS A CA 1
ATOM 901 C C . LYS A 1 109 ? -11.350 7.577 6.695 1.00 90.00 109 LYS A C 1
ATOM 903 O O . LYS A 1 109 ? -11.233 8.493 7.509 1.00 90.00 109 LYS A O 1
ATOM 908 N N . THR A 1 110 ? -10.464 7.362 5.729 1.00 89.12 110 THR A N 1
ATOM 909 C CA . THR A 1 110 ? -9.355 8.295 5.474 1.00 89.12 110 THR A CA 1
ATOM 910 C C . THR A 1 110 ? -9.874 9.567 4.805 1.00 89.12 110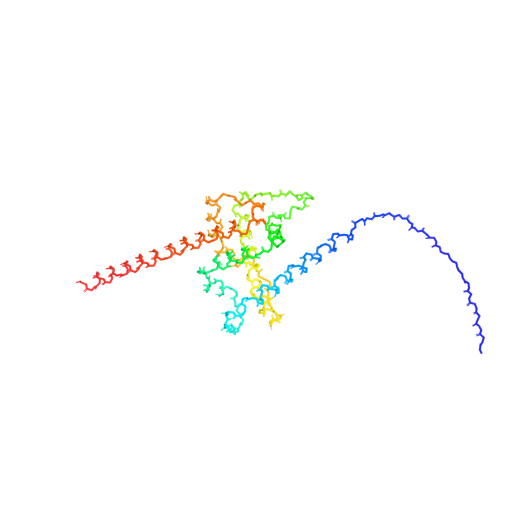 THR A C 1
ATOM 912 O O . THR A 1 110 ? -10.655 9.486 3.864 1.00 89.12 110 THR A O 1
ATOM 915 N N . SER A 1 111 ? -9.392 10.727 5.230 1.00 86.06 111 SER A N 1
ATOM 916 C CA . SER A 1 111 ? -9.728 12.031 4.642 1.00 86.06 111 SER A CA 1
ATOM 917 C C . SER A 1 111 ? -8.582 12.619 3.816 1.00 86.06 111 SER A C 1
ATOM 919 O O . SER A 1 111 ? -8.816 13.421 2.921 1.00 86.06 111 SER A O 1
ATOM 921 N N . GLU A 1 112 ? -7.339 12.241 4.120 1.00 90.19 112 GLU A N 1
ATOM 922 C CA . GLU A 1 112 ? -6.136 12.801 3.496 1.00 90.19 112 GLU A CA 1
ATOM 923 C C . GLU A 1 112 ? -5.318 11.706 2.802 1.00 90.19 112 GLU A C 1
ATOM 925 O O . GLU A 1 112 ? -5.140 10.620 3.360 1.00 90.19 112 GLU A O 1
ATOM 930 N N . GLN A 1 113 ? -4.697 12.029 1.661 1.00 91.75 113 GLN A N 1
ATOM 931 C CA . GLN A 1 113 ? -3.709 11.162 0.998 1.00 91.75 113 GLN A CA 1
ATOM 932 C C . GLN A 1 113 ? -2.631 10.684 1.981 1.00 91.75 113 GLN A C 1
ATOM 934 O O . GLN A 1 113 ? -2.289 9.507 1.999 1.00 91.75 113 GLN A O 1
ATOM 939 N N . LYS A 1 114 ? -2.165 11.567 2.877 1.00 89.75 114 LYS A N 1
ATOM 940 C CA . LYS A 1 114 ? -1.157 11.247 3.902 1.00 89.75 114 LYS A CA 1
ATOM 941 C C . LYS A 1 114 ? -1.562 10.076 4.801 1.00 89.75 114 LYS A C 1
ATOM 943 O O . LYS A 1 114 ? -0.690 9.374 5.307 1.00 89.75 114 LYS A O 1
ATOM 948 N N . GLN A 1 115 ? -2.857 9.870 5.044 1.00 90.88 115 GLN A N 1
ATOM 949 C CA . GLN A 1 115 ? -3.336 8.730 5.827 1.00 90.88 115 GLN A CA 1
ATOM 950 C C . GLN A 1 115 ? -3.253 7.435 5.017 1.00 90.88 115 GLN A C 1
ATOM 952 O O . GLN A 1 115 ? -2.799 6.430 5.553 1.00 90.88 115 GLN A O 1
ATOM 957 N N . ILE A 1 116 ? -3.605 7.477 3.729 1.00 91.94 116 ILE A N 1
ATOM 958 C CA . ILE A 1 116 ? -3.461 6.336 2.813 1.00 91.94 116 ILE A CA 1
ATOM 959 C C . ILE A 1 116 ? -1.985 5.956 2.669 1.00 91.94 116 ILE A C 1
ATOM 961 O O . ILE A 1 116 ? -1.648 4.785 2.820 1.00 91.94 116 ILE A O 1
ATOM 965 N N . THR A 1 117 ? -1.093 6.936 2.488 1.00 92.75 117 THR A N 1
ATOM 966 C CA . THR A 1 117 ? 0.357 6.699 2.433 1.00 92.75 117 THR A CA 1
ATOM 967 C C . THR A 1 117 ? 0.855 6.001 3.694 1.00 92.75 117 THR A C 1
ATOM 969 O O . THR A 1 117 ? 1.605 5.039 3.598 1.00 92.75 117 THR A O 1
ATOM 972 N N . LYS A 1 118 ? 0.405 6.419 4.885 1.00 91.00 118 LYS A N 1
ATOM 973 C CA . LYS A 1 118 ? 0.783 5.762 6.148 1.00 91.00 118 LYS A CA 1
ATOM 974 C C . LYS A 1 118 ? 0.284 4.327 6.246 1.00 91.00 118 LYS A C 1
ATOM 976 O O . LYS A 1 118 ? 1.064 3.461 6.622 1.00 91.00 118 LYS A O 1
ATOM 981 N N . VAL A 1 119 ? -0.981 4.081 5.897 1.00 92.38 119 VAL A N 1
ATOM 982 C CA . VAL A 1 119 ? -1.548 2.722 5.877 1.00 92.38 119 VAL A CA 1
ATOM 983 C C . VAL A 1 119 ? -0.723 1.834 4.950 1.00 92.38 119 VAL A C 1
ATOM 985 O O . VAL A 1 119 ? -0.332 0.736 5.338 1.00 92.38 119 VAL A O 1
ATOM 988 N N . LEU A 1 120 ? -0.409 2.324 3.752 1.00 92.12 120 LEU A N 1
ATOM 989 C CA . LEU A 1 120 ? 0.341 1.570 2.758 1.00 92.12 120 LEU A CA 1
ATOM 990 C C . LEU A 1 120 ? 1.799 1.335 3.196 1.00 92.12 120 LEU A C 1
ATOM 992 O O . LEU A 1 120 ? 2.291 0.215 3.080 1.00 92.12 120 LEU A O 1
ATOM 996 N N . CYS A 1 121 ? 2.455 2.333 3.800 1.00 90.44 121 CYS A N 1
ATOM 997 C CA . CYS A 1 121 ? 3.781 2.175 4.401 1.00 90.44 121 CYS A CA 1
ATOM 998 C C . CYS A 1 121 ? 3.784 1.119 5.512 1.00 90.44 121 CYS A C 1
ATOM 1000 O O . CYS A 1 121 ? 4.661 0.262 5.520 1.00 90.44 121 CYS A O 1
ATOM 1002 N N . ASP A 1 122 ? 2.809 1.139 6.425 1.00 90.00 122 ASP A N 1
ATOM 1003 C CA . ASP A 1 122 ? 2.715 0.143 7.498 1.00 90.00 122 ASP A CA 1
ATOM 1004 C C . ASP A 1 122 ? 2.487 -1.269 6.941 1.00 90.00 122 ASP A C 1
ATOM 1006 O O . ASP A 1 122 ? 3.096 -2.225 7.426 1.00 90.00 122 ASP A O 1
ATOM 1010 N N . CYS A 1 123 ? 1.673 -1.406 5.887 1.00 91.12 123 CYS A N 1
ATOM 1011 C CA . CYS A 1 123 ? 1.477 -2.682 5.196 1.00 91.12 123 CYS A CA 1
ATOM 1012 C C . CYS A 1 123 ? 2.795 -3.206 4.610 1.00 91.12 123 CYS A C 1
ATOM 1014 O O . CYS A 1 123 ? 3.142 -4.362 4.843 1.00 91.12 123 CYS A O 1
ATOM 1016 N N . VAL A 1 124 ? 3.555 -2.359 3.907 1.00 89.31 124 VAL A N 1
ATOM 1017 C CA . VAL A 1 124 ? 4.856 -2.734 3.329 1.00 89.31 124 VAL A CA 1
ATOM 1018 C C . VAL A 1 124 ? 5.871 -3.065 4.420 1.00 89.31 124 VAL A C 1
ATOM 1020 O O . VAL A 1 124 ? 6.544 -4.087 4.333 1.00 89.31 124 VAL A O 1
ATOM 1023 N N . ILE A 1 125 ? 5.959 -2.261 5.482 1.00 85.50 125 ILE A N 1
ATOM 1024 C CA . ILE A 1 125 ? 6.865 -2.521 6.610 1.00 85.50 125 ILE A CA 1
ATOM 1025 C C . ILE A 1 125 ? 6.547 -3.869 7.245 1.00 85.50 125 ILE A C 1
ATOM 1027 O O . ILE A 1 125 ? 7.470 -4.613 7.565 1.00 85.50 125 ILE A O 1
ATOM 1031 N N . ILE A 1 126 ? 5.268 -4.202 7.433 1.00 85.81 126 ILE A N 1
ATOM 1032 C CA . ILE A 1 126 ? 4.870 -5.493 7.995 1.00 85.81 126 ILE A CA 1
ATOM 1033 C C . ILE A 1 126 ? 5.162 -6.621 7.019 1.00 85.81 126 ILE A C 1
ATOM 1035 O O . ILE A 1 126 ? 5.735 -7.613 7.447 1.00 85.81 126 ILE A O 1
ATOM 1039 N N . TYR A 1 127 ? 4.831 -6.478 5.740 1.00 86.19 127 TYR A N 1
ATOM 1040 C CA . TYR A 1 127 ? 5.147 -7.467 4.710 1.00 86.19 127 TYR A CA 1
ATOM 1041 C C . TYR A 1 127 ? 6.648 -7.782 4.682 1.00 86.19 127 TYR A C 1
ATOM 1043 O O . TYR A 1 127 ? 7.051 -8.937 4.837 1.00 86.19 127 TYR A O 1
ATOM 1051 N N . VAL A 1 128 ? 7.487 -6.745 4.608 1.00 81.00 128 VAL A N 1
ATOM 1052 C CA . VAL A 1 128 ? 8.942 -6.897 4.665 1.00 81.00 128 VAL A CA 1
ATOM 1053 C C . VAL A 1 128 ? 9.344 -7.493 6.009 1.00 81.00 128 VAL A C 1
ATOM 1055 O O . VAL A 1 128 ? 10.093 -8.458 6.050 1.00 81.00 128 VAL A O 1
ATOM 1058 N N . LYS A 1 129 ? 8.805 -7.009 7.130 1.00 77.31 129 LYS A N 1
ATOM 1059 C CA . LYS A 1 129 ? 9.109 -7.586 8.440 1.00 77.31 129 LYS A CA 1
ATOM 1060 C C . LYS A 1 129 ? 8.757 -9.068 8.494 1.00 77.31 129 LYS A C 1
ATOM 1062 O O . LYS A 1 129 ? 9.544 -9.801 9.056 1.00 77.31 129 LYS A O 1
ATOM 1067 N N . VAL A 1 130 ? 7.645 -9.526 7.927 1.00 78.69 130 VAL A N 1
ATOM 1068 C CA . VAL A 1 130 ? 7.242 -10.940 7.927 1.00 78.69 130 VAL A CA 1
ATOM 1069 C C . VAL A 1 130 ? 8.205 -11.784 7.101 1.00 78.69 130 VAL A C 1
ATOM 1071 O O . VAL A 1 130 ? 8.727 -12.770 7.618 1.00 78.69 130 VAL A O 1
ATOM 1074 N N . ILE A 1 131 ? 8.513 -11.361 5.873 1.00 74.94 131 ILE A N 1
ATOM 1075 C CA . ILE A 1 131 ? 9.486 -12.051 5.012 1.00 74.94 131 ILE A CA 1
ATOM 1076 C C . ILE A 1 131 ? 10.850 -12.127 5.695 1.00 74.94 131 ILE A C 1
ATOM 1078 O O . ILE A 1 131 ? 11.481 -13.181 5.756 1.00 74.94 131 ILE A O 1
ATOM 1082 N N . TYR A 1 132 ? 11.301 -11.009 6.256 1.00 68.94 132 TYR A N 1
ATOM 1083 C CA . TYR A 1 132 ? 12.613 -10.913 6.872 1.00 68.94 132 TYR A CA 1
ATOM 1084 C C . TYR A 1 132 ? 12.654 -11.461 8.287 1.00 68.94 132 TYR A C 1
ATOM 1086 O O . TYR A 1 132 ? 13.739 -11.779 8.739 1.00 68.94 132 TYR A O 1
ATOM 1094 N N . PHE A 1 133 ? 11.541 -11.619 9.000 1.00 66.31 133 PHE A N 1
ATOM 1095 C CA . PHE A 1 133 ? 11.531 -12.211 10.340 1.00 66.31 133 PHE A CA 1
ATOM 1096 C C . PHE A 1 133 ? 12.051 -13.652 10.302 1.00 66.31 133 PHE A C 1
ATOM 1098 O O . PHE A 1 133 ? 12.764 -14.075 11.208 1.00 66.31 133 PHE A O 1
ATOM 1105 N N . ILE A 1 134 ? 11.799 -14.358 9.198 1.00 59.41 134 ILE A N 1
ATOM 1106 C CA . ILE A 1 134 ? 12.385 -15.667 8.889 1.00 59.41 134 ILE A CA 1
ATOM 1107 C C . ILE A 1 134 ? 13.916 -15.566 8.817 1.00 59.41 134 ILE A C 1
ATOM 1109 O O . ILE A 1 134 ? 14.623 -16.322 9.480 1.00 59.41 134 ILE A O 1
ATOM 1113 N N . PHE A 1 135 ? 14.439 -14.573 8.091 1.00 55.38 135 PHE A N 1
ATOM 1114 C CA . PHE A 1 135 ? 15.878 -14.286 8.021 1.00 55.38 135 PHE A CA 1
ATOM 1115 C C . PHE A 1 135 ? 16.449 -13.721 9.336 1.00 55.38 135 PHE A C 1
ATOM 1117 O O . PHE A 1 135 ? 17.614 -13.939 9.655 1.00 55.38 135 PHE A O 1
ATOM 1124 N N . PHE A 1 136 ? 15.644 -13.017 10.128 1.00 54.03 136 PHE A N 1
ATOM 1125 C CA . PHE A 1 136 ? 16.024 -12.354 11.374 1.00 54.03 136 PHE A CA 1
ATOM 1126 C C . PHE A 1 136 ? 16.226 -13.359 12.507 1.00 54.03 136 PHE A C 1
ATOM 1128 O O . PHE A 1 136 ? 17.136 -13.192 13.318 1.00 54.03 136 PHE A O 1
ATOM 1135 N N . TYR A 1 137 ? 15.441 -14.443 12.532 1.00 55.44 137 TYR A N 1
ATOM 1136 C CA . TYR A 1 137 ? 15.731 -15.584 13.404 1.00 55.44 137 TYR A CA 1
ATOM 1137 C C . TYR A 1 137 ? 17.114 -16.187 13.128 1.00 55.44 137 TYR A C 1
ATOM 1139 O O . TYR A 1 137 ? 17.739 -16.698 14.057 1.00 55.44 137 TYR A O 1
ATOM 1147 N N . LEU A 1 138 ? 17.619 -16.067 11.896 1.00 54.75 138 LEU A N 1
ATOM 1148 C CA . LEU A 1 138 ? 18.967 -16.493 11.521 1.00 54.75 138 LEU A CA 1
ATOM 1149 C C . LEU A 1 138 ? 20.030 -15.404 11.778 1.00 54.75 138 LEU A C 1
ATOM 1151 O O . LEU A 1 138 ? 21.170 -15.735 12.084 1.00 54.75 138 LEU A O 1
ATOM 1155 N N . ASN A 1 139 ? 19.674 -14.114 11.725 1.00 49.97 139 ASN A N 1
ATOM 1156 C CA . ASN A 1 139 ? 20.601 -12.984 11.883 1.00 49.97 139 ASN A CA 1
ATOM 1157 C C . ASN A 1 139 ? 20.130 -11.966 12.945 1.00 49.97 139 ASN A C 1
ATOM 1159 O O . ASN A 1 139 ? 19.429 -10.995 12.663 1.00 49.97 139 ASN A O 1
ATOM 1163 N N . ARG A 1 140 ? 20.596 -12.156 14.187 1.00 51.88 140 ARG A N 1
ATOM 1164 C CA . ARG A 1 140 ? 20.206 -11.447 15.431 1.00 51.88 140 ARG A CA 1
ATOM 1165 C C . ARG A 1 140 ? 20.492 -9.925 15.530 1.00 51.88 140 ARG A C 1
ATOM 1167 O O . ARG A 1 140 ? 20.504 -9.405 16.644 1.00 51.88 140 ARG A O 1
ATOM 1174 N N . LYS A 1 141 ? 20.765 -9.175 14.452 1.00 55.41 141 LYS A N 1
ATOM 1175 C CA . LYS A 1 141 ? 21.289 -7.785 14.571 1.00 55.41 141 LYS A CA 1
ATOM 1176 C C . LYS A 1 141 ? 20.745 -6.735 13.587 1.00 55.41 141 LYS A C 1
ATOM 1178 O O . LYS A 1 141 ? 21.427 -5.743 13.341 1.00 55.41 141 LYS A O 1
ATOM 1183 N N . GLN A 1 142 ? 19.544 -6.885 13.025 1.00 55.41 142 GLN A N 1
ATOM 1184 C CA . GLN A 1 142 ? 19.020 -5.861 12.102 1.00 55.41 142 GLN A CA 1
ATOM 1185 C C . GLN A 1 142 ? 18.241 -4.718 12.776 1.00 55.41 142 GLN A C 1
ATOM 1187 O O . GLN A 1 142 ? 17.470 -4.907 13.714 1.00 55.41 142 GLN A O 1
ATOM 1192 N N . LYS A 1 143 ? 18.467 -3.507 12.254 1.00 59.84 143 LYS A N 1
ATOM 1193 C CA . LYS A 1 143 ? 17.868 -2.236 12.679 1.00 59.84 143 LYS A CA 1
ATOM 1194 C C . LYS A 1 143 ? 16.423 -2.135 12.183 1.00 59.84 143 LYS A C 1
ATOM 1196 O O . LYS A 1 143 ? 16.145 -2.449 11.030 1.00 59.84 143 LYS A O 1
ATOM 1201 N N . THR A 1 144 ? 15.515 -1.668 13.038 1.00 60.88 144 THR A N 1
ATOM 1202 C CA . THR A 1 144 ? 14.102 -1.441 12.701 1.00 60.88 144 THR A CA 1
ATOM 1203 C C . THR A 1 144 ? 13.979 -0.499 11.502 1.00 60.88 144 THR A C 1
ATOM 1205 O O . THR A 1 144 ? 14.600 0.567 11.485 1.00 60.88 144 THR A O 1
ATOM 1208 N N . MET A 1 145 ? 13.186 -0.892 10.504 1.00 66.38 145 MET A N 1
ATOM 1209 C CA . MET A 1 145 ? 12.981 -0.101 9.292 1.00 66.38 145 MET A CA 1
ATOM 1210 C C . MET A 1 145 ? 12.292 1.228 9.613 1.00 66.38 145 MET A C 1
ATOM 1212 O O . MET A 1 145 ? 11.359 1.275 10.418 1.00 66.38 145 MET A O 1
ATOM 1216 N N . LYS A 1 146 ? 12.757 2.309 8.983 1.00 73.06 146 LYS A N 1
ATOM 1217 C CA . LYS A 1 146 ? 12.144 3.634 9.089 1.00 73.06 146 LYS A CA 1
ATOM 1218 C C . LYS A 1 146 ? 11.154 3.847 7.947 1.00 73.06 146 LYS A C 1
ATOM 1220 O O . LYS A 1 146 ? 11.410 3.428 6.822 1.00 73.06 146 LYS A O 1
ATOM 1225 N N . ILE A 1 147 ? 10.065 4.557 8.239 1.00 74.88 147 ILE A N 1
ATOM 1226 C CA . ILE A 1 147 ? 9.035 4.933 7.255 1.00 74.88 147 ILE A CA 1
ATOM 1227 C C . ILE A 1 147 ? 9.650 5.733 6.096 1.00 74.88 147 ILE A C 1
ATOM 1229 O O . ILE A 1 147 ? 9.275 5.515 4.949 1.00 74.88 147 ILE A O 1
ATOM 1233 N N . ASP A 1 148 ? 10.637 6.586 6.384 1.00 76.12 148 ASP A N 1
ATOM 1234 C CA . ASP A 1 148 ? 11.294 7.462 5.403 1.00 76.12 148 ASP A CA 1
ATOM 1235 C C . ASP A 1 148 ? 11.931 6.697 4.232 1.00 76.12 148 ASP A C 1
ATOM 1237 O O . ASP A 1 148 ? 12.018 7.219 3.128 1.00 76.12 148 ASP A O 1
ATOM 1241 N N . THR A 1 149 ? 12.350 5.447 4.454 1.00 77.38 149 THR A N 1
ATOM 1242 C CA . THR A 1 149 ? 12.943 4.596 3.411 1.00 77.38 149 THR A CA 1
ATOM 1243 C C . THR A 1 149 ? 11.888 3.990 2.485 1.00 77.38 149 THR A C 1
ATOM 1245 O O . THR A 1 149 ? 12.156 3.747 1.317 1.00 77.38 149 THR A O 1
ATOM 1248 N N . VAL A 1 150 ? 10.685 3.740 2.999 1.00 80.62 150 VAL A N 1
ATOM 1249 C CA . VAL A 1 150 ? 9.590 3.091 2.258 1.00 80.62 150 VAL A CA 1
ATOM 1250 C C . VAL A 1 150 ? 8.756 4.112 1.489 1.00 80.62 150 VAL A C 1
ATOM 1252 O O . VAL A 1 150 ? 8.236 3.821 0.414 1.00 80.62 150 VAL A O 1
ATOM 1255 N N . LEU A 1 151 ? 8.651 5.323 2.036 1.00 83.00 151 LEU A N 1
ATOM 1256 C CA . LEU A 1 151 ? 7.819 6.402 1.524 1.00 83.00 151 LEU A CA 1
ATOM 1257 C C . LEU A 1 151 ? 7.968 6.680 0.013 1.00 83.00 151 LEU A C 1
ATOM 1259 O O . LEU A 1 151 ? 6.927 6.689 -0.642 1.00 83.00 151 LEU A O 1
ATOM 1263 N N . PRO A 1 152 ? 9.174 6.835 -0.576 1.00 85.50 152 PRO A N 1
ATOM 1264 C CA . PRO A 1 152 ? 9.296 7.189 -1.995 1.00 85.50 152 PRO A CA 1
ATOM 1265 C C . PRO A 1 152 ? 8.743 6.121 -2.951 1.00 85.50 152 PRO A C 1
ATOM 1267 O O . PRO A 1 152 ? 8.211 6.458 -4.003 1.00 85.50 152 PRO A O 1
ATOM 1270 N N . HIS A 1 153 ? 8.800 4.840 -2.578 1.00 83.19 153 HIS A N 1
ATOM 1271 C CA . HIS A 1 153 ? 8.281 3.746 -3.411 1.00 83.19 153 HIS A CA 1
ATOM 1272 C C . HIS A 1 153 ? 6.757 3.606 -3.297 1.00 83.19 153 HIS A C 1
ATOM 1274 O O . HIS A 1 153 ? 6.083 3.103 -4.193 1.00 83.19 153 HIS A O 1
ATOM 1280 N N . VAL A 1 154 ? 6.202 4.048 -2.170 1.00 87.62 154 VAL A N 1
ATOM 1281 C CA . VAL A 1 154 ? 4.798 3.852 -1.803 1.00 87.62 154 VAL A CA 1
ATOM 1282 C C . VAL A 1 154 ? 3.935 5.076 -2.119 1.00 87.62 154 VAL A C 1
ATOM 1284 O O . VAL A 1 154 ? 2.731 4.954 -2.355 1.00 87.62 154 VAL A O 1
ATOM 1287 N N . GLU A 1 155 ? 4.535 6.263 -2.150 1.00 90.38 155 GLU A N 1
ATOM 1288 C CA . GLU A 1 155 ? 3.849 7.528 -2.401 1.00 90.38 155 GLU A CA 1
ATOM 1289 C C . GLU A 1 155 ? 3.097 7.576 -3.745 1.00 90.38 155 GLU A C 1
ATOM 1291 O O . GLU A 1 155 ? 1.920 7.955 -3.714 1.00 90.38 155 GLU A O 1
ATOM 1296 N N . PRO A 1 156 ? 3.659 7.118 -4.886 1.00 90.06 156 PRO A N 1
ATOM 1297 C CA . PRO A 1 156 ? 2.936 7.100 -6.161 1.00 90.06 156 PRO A CA 1
ATOM 1298 C C . PRO A 1 156 ? 1.682 6.214 -6.121 1.00 90.06 156 PRO A C 1
ATOM 1300 O O . PRO A 1 156 ? 0.611 6.613 -6.586 1.00 90.06 156 PRO A O 1
ATOM 1303 N N . ALA A 1 157 ? 1.781 5.045 -5.481 1.00 90.69 157 ALA A N 1
ATOM 1304 C CA . ALA A 1 157 ? 0.655 4.135 -5.296 1.00 90.69 157 ALA A CA 1
ATOM 1305 C C . ALA A 1 157 ? -0.423 4.753 -4.398 1.00 90.69 157 ALA A C 1
ATOM 1307 O O . ALA A 1 157 ? -1.605 4.754 -4.739 1.00 90.69 157 ALA A O 1
ATOM 1308 N N . ALA A 1 158 ? -0.025 5.354 -3.275 1.00 92.69 158 ALA A N 1
ATOM 1309 C CA . ALA A 1 158 ? -0.951 6.028 -2.372 1.00 92.69 158 ALA A CA 1
ATOM 1310 C C . ALA A 1 158 ? -1.656 7.218 -3.042 1.00 92.69 158 ALA A C 1
ATOM 1312 O O . ALA A 1 158 ? -2.856 7.419 -2.841 1.00 92.69 158 ALA A O 1
ATOM 1313 N N . GLN A 1 159 ? -0.935 7.988 -3.861 1.00 93.81 159 GLN A N 1
ATOM 1314 C CA . GLN A 1 159 ? -1.500 9.085 -4.642 1.00 93.81 159 GLN A CA 1
ATOM 1315 C C . GLN A 1 159 ? -2.527 8.577 -5.657 1.00 93.81 159 GLN A C 1
ATOM 1317 O O . GLN A 1 159 ? -3.608 9.157 -5.777 1.00 93.81 159 GLN A O 1
ATOM 1322 N N . TRP A 1 160 ? -2.222 7.486 -6.362 1.00 94.12 160 TRP A N 1
ATOM 1323 C CA . TRP A 1 160 ? -3.148 6.873 -7.310 1.00 94.12 160 TRP A CA 1
ATOM 1324 C C . TRP A 1 160 ? -4.417 6.357 -6.618 1.00 94.12 160 TRP A C 1
ATOM 1326 O O . TRP A 1 160 ? -5.523 6.694 -7.050 1.00 94.12 160 TRP A O 1
ATOM 1336 N N . ILE A 1 161 ? -4.274 5.637 -5.496 1.00 93.44 161 ILE A N 1
ATOM 1337 C CA . ILE A 1 161 ? -5.409 5.144 -4.697 1.00 93.44 161 ILE A CA 1
ATOM 1338 C C . ILE A 1 161 ? -6.271 6.324 -4.234 1.00 93.44 161 ILE A C 1
ATOM 1340 O O . ILE A 1 161 ? -7.489 6.305 -4.402 1.00 93.44 161 ILE A O 1
ATOM 1344 N N . PHE A 1 162 ? -5.654 7.389 -3.712 1.00 93.88 162 PHE A N 1
ATOM 1345 C CA . PHE A 1 162 ? -6.376 8.589 -3.286 1.00 93.88 162 PHE A CA 1
ATOM 1346 C C . PHE A 1 162 ? -7.108 9.269 -4.452 1.00 93.88 162 PHE A C 1
ATOM 1348 O O . PHE A 1 162 ? -8.255 9.687 -4.309 1.00 93.88 162 PHE A O 1
ATOM 1355 N N . LYS A 1 163 ? -6.487 9.360 -5.633 1.00 94.31 163 LYS A N 1
ATOM 1356 C CA . LYS A 1 163 ? -7.103 9.993 -6.805 1.00 94.31 163 LYS A CA 1
ATOM 1357 C C . LYS A 1 163 ? -8.316 9.208 -7.311 1.00 94.31 163 LYS A C 1
ATOM 1359 O O . LYS A 1 163 ? -9.332 9.837 -7.616 1.00 94.31 163 LYS A O 1
ATOM 1364 N N . LYS A 1 164 ? -8.212 7.874 -7.382 1.00 94.44 164 LYS A N 1
ATOM 1365 C CA . LYS A 1 164 ? -9.245 6.977 -7.929 1.00 94.44 164 LYS A CA 1
ATOM 1366 C C . LYS A 1 164 ? -10.372 6.688 -6.934 1.00 94.44 164 LYS A C 1
ATOM 1368 O O . LYS A 1 164 ? -11.536 6.831 -7.289 1.00 94.44 164 LYS A O 1
ATOM 1373 N N . TYR A 1 165 ? -10.033 6.336 -5.695 1.00 91.69 165 TYR A N 1
ATOM 1374 C CA . TYR A 1 165 ? -10.990 5.868 -4.684 1.00 91.69 165 TYR A CA 1
ATOM 1375 C C . TYR A 1 165 ? -11.397 6.938 -3.666 1.00 91.69 165 TYR A C 1
ATOM 1377 O O . TYR A 1 165 ? -12.382 6.757 -2.958 1.00 91.69 165 TYR A O 1
ATOM 1385 N N . LYS A 1 166 ? -10.675 8.069 -3.601 1.00 89.88 166 LYS A N 1
ATOM 1386 C CA . LYS A 1 166 ? -10.855 9.190 -2.651 1.00 89.88 166 LYS A CA 1
ATOM 1387 C C . LYS A 1 166 ? -10.571 8.844 -1.191 1.00 89.88 166 LYS A C 1
ATOM 1389 O O . LYS A 1 166 ? -9.809 9.557 -0.544 1.00 89.88 166 LYS A O 1
ATOM 1394 N N . PHE A 1 167 ? -11.155 7.777 -0.662 1.00 91.19 167 PHE A N 1
ATOM 1395 C CA . PHE A 1 167 ? -11.001 7.372 0.729 1.00 91.19 167 PHE A CA 1
ATOM 1396 C C . PHE A 1 167 ? -10.976 5.851 0.882 1.00 91.19 167 PHE A C 1
ATOM 1398 O O . PHE A 1 167 ? -11.566 5.110 0.105 1.00 91.19 167 PHE A O 1
ATOM 1405 N N . LEU A 1 168 ? -10.293 5.386 1.924 1.00 92.19 168 LEU A N 1
ATOM 1406 C CA . LEU A 1 168 ? -10.369 4.017 2.405 1.00 92.19 168 LEU A CA 1
ATOM 1407 C C . LEU A 1 168 ? -11.364 3.951 3.557 1.00 92.19 168 LEU A C 1
ATOM 1409 O O . LEU A 1 168 ? -11.312 4.774 4.474 1.00 92.19 168 LEU A O 1
ATOM 1413 N N . GLU A 1 169 ? -12.236 2.952 3.526 1.00 93.69 169 GLU A N 1
ATOM 1414 C CA . GLU A 1 169 ? -13.169 2.657 4.607 1.00 93.69 169 GLU A CA 1
ATOM 1415 C C . GLU A 1 169 ? -12.563 1.636 5.565 1.00 93.69 169 GLU A C 1
ATOM 1417 O O . GLU A 1 169 ? -12.120 0.563 5.154 1.00 93.69 169 GLU A O 1
ATOM 1422 N N . LYS A 1 170 ? -12.588 1.948 6.863 1.00 93.31 170 LYS A N 1
ATOM 1423 C CA . LYS A 1 170 ? -12.047 1.089 7.919 1.00 93.31 170 LYS A CA 1
ATOM 1424 C C . LYS A 1 170 ? -12.691 -0.292 7.916 1.00 93.31 170 LYS A C 1
ATOM 1426 O O . LYS A 1 170 ? -11.999 -1.299 7.987 1.00 93.31 170 LYS A O 1
ATOM 1431 N N . HIS A 1 171 ? -14.022 -0.324 7.873 1.00 93.12 171 HIS A N 1
ATOM 1432 C CA . HIS A 1 171 ? -14.792 -1.561 7.971 1.00 93.12 171 HIS A CA 1
ATOM 1433 C C . HIS A 1 171 ? -14.436 -2.524 6.837 1.00 93.12 171 HIS A C 1
ATOM 1435 O O . HIS A 1 171 ? -14.107 -3.682 7.086 1.00 93.12 171 HIS A O 1
ATOM 1441 N N . ARG A 1 172 ? -14.422 -2.007 5.604 1.00 93.75 172 ARG A N 1
ATOM 1442 C CA . ARG A 1 172 ? -14.062 -2.766 4.406 1.00 93.75 172 ARG A CA 1
ATOM 1443 C C . ARG A 1 172 ? -12.604 -3.199 4.441 1.00 93.75 172 ARG A C 1
ATOM 1445 O O . ARG A 1 172 ? -12.312 -4.358 4.197 1.00 93.75 172 ARG A O 1
ATOM 1452 N N . PHE A 1 173 ? -11.696 -2.313 4.848 1.00 93.62 173 PHE A N 1
ATOM 1453 C CA . PHE A 1 173 ? -10.284 -2.658 5.010 1.00 93.62 173 PHE A CA 1
ATOM 1454 C C . PHE A 1 173 ? -10.053 -3.795 6.018 1.00 93.62 173 PHE A C 1
ATOM 1456 O O . PHE A 1 173 ? -9.206 -4.650 5.787 1.00 93.62 173 PHE A O 1
ATOM 1463 N N . GLU A 1 174 ? -10.779 -3.817 7.139 1.00 92.69 174 GLU A N 1
ATOM 1464 C CA . GLU A 1 174 ? -10.611 -4.836 8.183 1.00 92.69 174 GLU A CA 1
ATOM 1465 C C . GLU A 1 174 ? -11.260 -6.181 7.817 1.00 92.69 174 GLU A C 1
ATOM 1467 O O . GLU A 1 174 ? -10.678 -7.235 8.097 1.00 92.69 174 GLU A O 1
ATOM 1472 N N . GLN A 1 175 ? -12.455 -6.155 7.220 1.00 93.12 175 GLN A N 1
ATOM 1473 C CA . GLN A 1 175 ? -13.262 -7.355 6.978 1.00 93.12 175 GLN A CA 1
ATOM 1474 C C . GLN A 1 175 ? -13.068 -7.961 5.589 1.00 93.12 175 GLN A C 1
ATOM 1476 O O . GLN A 1 175 ? -12.980 -9.181 5.468 1.00 93.12 175 GLN A O 1
ATOM 1481 N N . GLU A 1 176 ? -12.990 -7.139 4.543 1.00 94.12 176 GLU A N 1
ATOM 1482 C CA . GLU A 1 176 ? -12.880 -7.621 3.169 1.00 94.12 176 GLU A CA 1
ATOM 1483 C C . GLU A 1 176 ? -11.406 -7.909 2.850 1.00 94.12 176 GLU A C 1
ATOM 1485 O O . GLU A 1 176 ? -10.547 -7.023 2.851 1.00 94.12 176 GLU A O 1
ATOM 1490 N N . SER A 1 177 ? -11.082 -9.175 2.575 1.00 90.06 177 SER A N 1
ATOM 1491 C CA . SER A 1 177 ? -9.722 -9.578 2.196 1.00 90.06 177 SER A CA 1
ATOM 1492 C C . SER A 1 177 ? -9.298 -9.037 0.837 1.00 90.06 177 SER A C 1
ATOM 1494 O O . SER A 1 177 ? -8.125 -8.726 0.637 1.00 90.06 177 SER A O 1
ATOM 1496 N N . THR A 1 178 ? -10.258 -8.879 -0.066 1.00 93.81 178 THR A N 1
ATOM 1497 C CA . THR A 1 178 ? -10.042 -8.447 -1.444 1.00 93.81 178 THR A CA 1
ATOM 1498 C C . THR A 1 178 ? -10.045 -6.931 -1.597 1.00 93.81 178 THR A C 1
ATOM 1500 O O . THR A 1 178 ? -9.286 -6.429 -2.412 1.00 93.81 178 THR A O 1
ATOM 1503 N N . TYR A 1 179 ? -10.781 -6.183 -0.764 1.00 93.56 179 TYR A N 1
ATOM 1504 C CA . TYR A 1 179 ? -10.976 -4.733 -0.919 1.00 93.56 179 TYR A CA 1
ATOM 1505 C C . TYR A 1 179 ? -9.685 -3.951 -1.170 1.00 93.56 179 TYR A C 1
ATOM 1507 O O . TYR A 1 179 ? -9.551 -3.255 -2.171 1.00 93.56 179 TYR A O 1
ATOM 1515 N N . PHE A 1 180 ? -8.714 -4.073 -0.266 1.00 93.19 180 PHE A N 1
ATOM 1516 C CA . PHE A 1 180 ? -7.447 -3.360 -0.410 1.00 93.19 180 PHE A CA 1
ATOM 1517 C C . PHE A 1 180 ? -6.509 -4.042 -1.408 1.00 93.19 180 PHE A C 1
ATOM 1519 O O . PHE A 1 180 ? -5.751 -3.377 -2.105 1.00 93.19 180 PHE A O 1
ATOM 1526 N N . ALA A 1 181 ? -6.560 -5.369 -1.491 1.00 93.31 181 ALA A N 1
ATOM 1527 C CA . ALA A 1 181 ? -5.686 -6.133 -2.365 1.00 93.31 181 ALA A CA 1
ATOM 1528 C C . ALA A 1 181 ? -5.991 -5.899 -3.851 1.00 93.31 181 ALA A C 1
ATOM 1530 O O . ALA A 1 181 ? -5.068 -5.784 -4.650 1.00 93.31 181 ALA A O 1
ATOM 1531 N N . ASP A 1 182 ? -7.263 -5.761 -4.214 1.00 94.00 182 ASP A N 1
ATOM 1532 C CA . ASP A 1 182 ? -7.679 -5.494 -5.586 1.00 94.00 182 ASP A CA 1
ATOM 1533 C C . ASP A 1 182 ? -7.250 -4.081 -6.013 1.00 94.00 182 ASP A C 1
ATOM 1535 O O . ASP A 1 182 ? -6.750 -3.906 -7.120 1.00 94.00 182 ASP A O 1
ATOM 1539 N N . MET A 1 183 ? -7.290 -3.090 -5.107 1.00 94.25 183 MET A N 1
ATOM 1540 C CA . MET A 1 183 ? -6.724 -1.756 -5.377 1.00 94.25 183 MET A CA 1
ATOM 1541 C C . MET A 1 183 ? -5.226 -1.815 -5.695 1.00 94.25 183 MET A C 1
ATOM 1543 O O . MET A 1 183 ? -4.755 -1.123 -6.598 1.00 94.25 183 MET A O 1
ATOM 1547 N N . LEU A 1 184 ? -4.469 -2.634 -4.959 1.00 93.00 184 LEU A N 1
ATOM 1548 C CA . LEU A 1 184 ? -3.036 -2.825 -5.200 1.00 93.00 184 LEU A CA 1
ATOM 1549 C C . LEU A 1 184 ? -2.774 -3.564 -6.515 1.00 93.00 184 LEU A C 1
ATOM 1551 O O . LEU A 1 184 ? -1.859 -3.200 -7.252 1.00 93.00 184 LEU A O 1
ATOM 1555 N N . GLN A 1 185 ? -3.591 -4.568 -6.829 1.00 91.88 185 GLN A N 1
ATOM 1556 C CA . GLN A 1 185 ? -3.485 -5.341 -8.062 1.00 91.88 185 GLN A CA 1
ATOM 1557 C C . GLN A 1 185 ? -3.802 -4.482 -9.294 1.00 91.88 185 GLN A C 1
ATOM 1559 O O . GLN A 1 185 ? -3.089 -4.547 -10.293 1.00 91.88 185 GLN A O 1
ATOM 1564 N N . GLU A 1 186 ? -4.816 -3.623 -9.218 1.00 92.31 186 GLU A N 1
ATOM 1565 C CA . GLU A 1 186 ? -5.113 -2.662 -10.279 1.00 92.31 186 GLU A CA 1
ATOM 1566 C C . GLU A 1 186 ? -3.980 -1.653 -10.486 1.00 92.31 186 GLU A C 1
ATOM 1568 O O . GLU A 1 186 ? -3.622 -1.350 -11.626 1.00 92.31 186 GLU A O 1
ATOM 1573 N N . TYR A 1 187 ? -3.397 -1.143 -9.395 1.00 90.38 187 TYR A N 1
ATOM 1574 C CA . TYR A 1 187 ? -2.241 -0.255 -9.483 1.00 90.38 187 TYR A CA 1
ATOM 1575 C C . TYR A 1 187 ? -1.056 -0.952 -10.159 1.00 90.38 187 TYR A C 1
ATOM 1577 O O . TYR A 1 187 ? -0.421 -0.366 -11.034 1.00 90.38 187 TYR A O 1
ATOM 1585 N N . HIS A 1 188 ? -0.794 -2.213 -9.808 1.00 88.00 188 HIS A N 1
ATOM 1586 C CA . HIS A 1 188 ? 0.262 -3.018 -10.416 1.00 88.00 188 HIS A CA 1
ATOM 1587 C C . HIS A 1 188 ? 0.087 -3.156 -11.938 1.00 88.00 188 HIS A C 1
ATOM 1589 O O . HIS A 1 188 ? 1.034 -2.911 -12.682 1.00 88.00 188 HIS A O 1
ATOM 1595 N 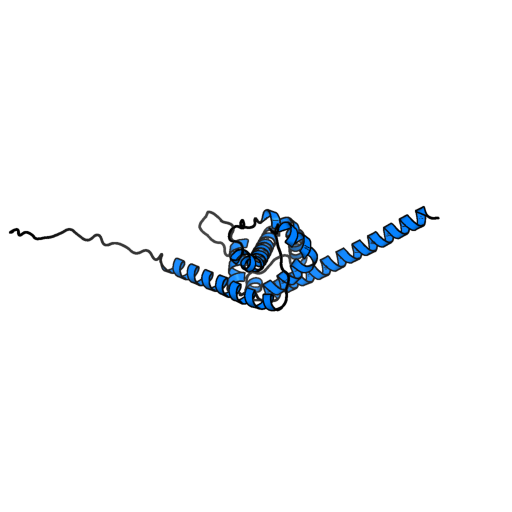N . VAL A 1 189 ? -1.126 -3.461 -12.418 1.00 87.38 189 VAL A N 1
ATOM 1596 C CA . VAL A 1 189 ? -1.409 -3.570 -13.864 1.00 87.38 189 VAL A CA 1
ATOM 1597 C C . VAL A 1 189 ? -1.144 -2.248 -14.588 1.00 87.38 189 VAL A C 1
ATOM 1599 O O . VAL A 1 189 ? -0.538 -2.242 -15.658 1.00 87.38 189 VAL A O 1
ATOM 1602 N N . LEU A 1 190 ? -1.552 -1.119 -14.001 1.00 85.88 190 LEU A N 1
ATOM 1603 C CA . LEU A 1 190 ? -1.305 0.201 -14.587 1.00 85.88 190 LEU A CA 1
ATOM 1604 C C . LEU A 1 190 ? 0.175 0.574 -14.584 1.00 85.88 190 LEU A C 1
ATOM 1606 O O . LEU A 1 190 ? 0.671 1.103 -15.575 1.00 85.88 190 LEU A O 1
ATOM 1610 N N . PHE A 1 191 ? 0.879 0.295 -13.488 1.00 82.81 191 PHE A N 1
ATOM 1611 C CA . PHE A 1 191 ? 2.315 0.529 -13.390 1.00 82.81 191 PHE A CA 1
ATOM 1612 C C . PHE A 1 191 ? 3.067 -0.263 -14.464 1.00 82.81 191 PHE A C 1
ATOM 1614 O O . PHE A 1 191 ? 3.888 0.304 -15.183 1.00 82.81 191 PHE A O 1
ATOM 1621 N N . TYR A 1 192 ? 2.712 -1.538 -14.638 1.00 82.31 192 TYR A N 1
ATOM 1622 C CA . TYR A 1 192 ? 3.267 -2.401 -15.673 1.00 82.31 192 TYR A CA 1
ATOM 1623 C C . TYR A 1 192 ? 2.974 -1.853 -17.071 1.00 82.31 192 TYR A C 1
ATOM 1625 O O . TYR A 1 192 ? 3.889 -1.660 -17.864 1.00 82.31 192 TYR A O 1
ATOM 1633 N N . PHE A 1 193 ? 1.720 -1.508 -17.363 1.00 84.31 193 PHE A N 1
ATOM 1634 C CA . PHE A 1 193 ? 1.343 -0.953 -18.662 1.00 84.31 193 PHE A CA 1
ATOM 1635 C C . PHE A 1 193 ? 2.101 0.344 -18.990 1.00 84.31 193 PHE A C 1
ATOM 1637 O O . PHE A 1 193 ? 2.636 0.486 -20.087 1.00 84.31 193 PHE A O 1
ATOM 1644 N N . CYS A 1 194 ? 2.204 1.273 -18.034 1.00 81.81 194 CYS A N 1
ATOM 1645 C CA . CYS A 1 194 ? 2.964 2.512 -18.205 1.00 81.81 194 CYS A CA 1
ATOM 1646 C C . CYS A 1 194 ? 4.458 2.250 -18.424 1.00 81.81 194 CYS A C 1
ATOM 1648 O O . CYS A 1 194 ? 5.067 2.885 -19.285 1.00 81.81 194 CYS A O 1
ATOM 1650 N N . PHE A 1 195 ? 5.046 1.317 -17.673 1.00 81.06 195 PHE A N 1
ATOM 1651 C CA . PHE A 1 195 ? 6.448 0.942 -17.829 1.00 81.06 195 PHE A CA 1
ATOM 1652 C C . PHE A 1 195 ? 6.717 0.375 -19.229 1.00 81.06 195 PHE A C 1
ATOM 1654 O O . PHE A 1 195 ? 7.598 0.871 -19.925 1.00 81.06 195 PHE A O 1
ATOM 1661 N N . TYR A 1 196 ? 5.898 -0.578 -19.684 1.00 83.25 196 TYR A N 1
ATOM 1662 C CA . TYR A 1 196 ? 6.024 -1.179 -21.015 1.00 83.25 196 TYR A CA 1
ATOM 1663 C C . TYR A 1 196 ? 5.841 -0.167 -22.141 1.00 83.25 196 TYR A C 1
ATOM 1665 O O . TYR A 1 196 ? 6.641 -0.141 -23.075 1.00 83.25 196 TYR A O 1
ATOM 1673 N N . CYS A 1 197 ? 4.828 0.697 -22.048 1.00 84.69 197 CYS A N 1
ATOM 1674 C CA . CYS A 1 197 ? 4.609 1.751 -23.035 1.00 84.69 197 CYS A CA 1
ATOM 1675 C C . CYS A 1 197 ? 5.807 2.704 -23.119 1.00 84.69 197 CYS A C 1
ATOM 1677 O O . CYS A 1 197 ? 6.246 3.028 -24.221 1.00 84.69 197 CY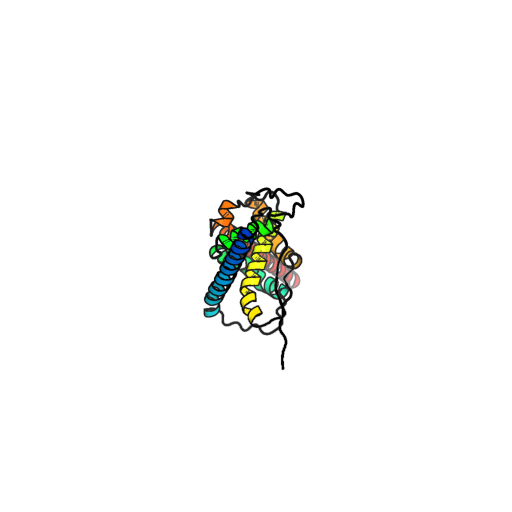S A O 1
ATOM 1679 N N . ASN A 1 198 ? 6.375 3.106 -21.977 1.00 81.62 198 ASN A N 1
ATOM 1680 C CA . ASN A 1 198 ? 7.561 3.961 -21.949 1.00 81.62 198 ASN A CA 1
ATOM 1681 C C . ASN A 1 198 ? 8.785 3.262 -22.549 1.00 81.62 198 ASN A C 1
ATOM 1683 O O . ASN A 1 198 ? 9.486 3.870 -23.352 1.00 81.62 198 ASN A O 1
ATOM 1687 N N . THR A 1 199 ? 9.023 1.987 -22.227 1.00 84.00 199 THR A N 1
ATOM 1688 C CA . THR A 1 199 ? 10.131 1.220 -22.816 1.00 84.00 199 THR A CA 1
ATOM 1689 C C . THR A 1 199 ? 9.987 1.108 -24.331 1.00 84.00 199 THR A C 1
ATOM 1691 O O . THR A 1 199 ? 10.937 1.400 -25.054 1.00 84.00 199 THR A O 1
ATOM 1694 N N . ILE A 1 200 ? 8.797 0.753 -24.827 1.00 88.88 200 ILE A N 1
ATOM 1695 C CA . ILE A 1 200 ? 8.527 0.650 -26.268 1.00 88.88 200 ILE A CA 1
ATOM 1696 C C . ILE A 1 200 ? 8.741 2.004 -26.948 1.00 88.88 200 ILE A C 1
ATOM 1698 O O . ILE A 1 200 ? 9.417 2.078 -27.973 1.00 88.88 200 ILE A O 1
ATOM 1702 N N . PHE A 1 201 ? 8.218 3.083 -26.364 1.00 89.81 201 PHE A N 1
ATOM 1703 C CA . PHE A 1 201 ? 8.376 4.428 -26.904 1.00 89.81 201 PHE A CA 1
ATOM 1704 C C . PHE A 1 201 ? 9.849 4.852 -26.979 1.00 89.81 201 PHE A C 1
ATOM 1706 O O . PHE A 1 201 ? 10.293 5.333 -28.021 1.00 89.81 201 PHE A O 1
ATOM 1713 N N . SER A 1 202 ? 10.636 4.605 -25.928 1.00 88.75 202 SER A N 1
ATOM 1714 C CA . SER A 1 202 ? 12.078 4.878 -25.931 1.00 88.75 202 SER A CA 1
ATOM 1715 C C . SER A 1 202 ? 12.831 4.045 -26.971 1.00 88.75 202 SER A C 1
ATOM 1717 O O . SER A 1 202 ? 13.698 4.579 -27.659 1.00 88.75 202 SER A O 1
ATOM 1719 N N . CYS A 1 203 ? 12.488 2.765 -27.146 1.00 90.00 203 CYS A N 1
ATOM 1720 C CA . CYS A 1 203 ? 13.082 1.923 -28.188 1.00 90.00 203 CYS A CA 1
ATOM 1721 C C . CYS A 1 203 ? 12.781 2.453 -29.595 1.00 90.00 203 CYS A C 1
ATOM 1723 O O . CYS A 1 203 ? 13.681 2.506 -30.431 1.00 90.00 203 CYS A O 1
ATOM 1725 N N . ILE A 1 204 ? 11.543 2.888 -29.847 1.00 92.44 204 ILE A N 1
ATOM 1726 C CA . ILE A 1 204 ? 11.146 3.484 -31.128 1.00 92.44 204 ILE A CA 1
ATOM 1727 C C . ILE A 1 204 ? 11.925 4.782 -31.374 1.00 92.44 204 ILE A C 1
ATOM 1729 O O . ILE A 1 204 ? 12.485 4.960 -32.453 1.00 92.44 204 ILE A O 1
ATOM 1733 N N . GLN A 1 205 ? 12.021 5.670 -30.379 1.00 91.19 205 GLN A N 1
ATOM 1734 C CA . GLN A 1 205 ? 12.790 6.912 -30.506 1.00 91.19 205 GLN A CA 1
ATOM 1735 C C . GLN A 1 205 ? 14.271 6.656 -30.813 1.00 91.19 205 GLN A C 1
ATOM 1737 O O . GLN A 1 205 ? 14.825 7.293 -31.706 1.00 91.19 205 GLN A O 1
ATOM 1742 N N . LEU A 1 206 ? 14.904 5.706 -30.119 1.00 91.56 206 LEU A N 1
ATOM 1743 C CA . LEU A 1 206 ? 16.297 5.334 -30.374 1.00 91.56 206 LEU A CA 1
ATOM 1744 C C . LEU A 1 206 ? 16.486 4.739 -31.771 1.00 91.56 206 LEU A C 1
ATOM 1746 O O . LEU A 1 206 ? 17.467 5.059 -32.437 1.00 91.56 206 LEU A O 1
ATOM 1750 N N . PHE A 1 207 ? 15.537 3.924 -32.234 1.00 93.12 207 PHE A N 1
ATOM 1751 C CA . PHE A 1 207 ? 15.552 3.378 -33.587 1.00 93.12 207 PHE A CA 1
ATOM 1752 C C . PHE A 1 207 ? 15.482 4.487 -34.646 1.00 93.12 207 PHE A C 1
ATOM 1754 O O . PHE A 1 207 ? 16.294 4.499 -35.566 1.00 93.12 207 PHE A O 1
ATOM 1761 N N . PHE A 1 208 ? 14.590 5.470 -34.483 1.00 92.06 208 PHE A N 1
ATOM 1762 C CA . PHE A 1 208 ? 14.511 6.618 -35.394 1.00 92.06 208 PHE A CA 1
ATOM 1763 C C . PHE A 1 208 ? 15.805 7.439 -35.421 1.00 92.06 208 PHE A C 1
ATOM 1765 O O . PHE A 1 208 ? 16.276 7.788 -36.501 1.00 92.06 208 PHE A O 1
ATOM 1772 N N . ILE A 1 209 ? 16.404 7.719 -34.259 1.00 93.50 209 ILE A N 1
ATOM 1773 C CA . ILE A 1 209 ? 17.685 8.441 -34.174 1.00 93.50 209 ILE A CA 1
ATOM 1774 C C . ILE A 1 209 ? 18.789 7.655 -34.894 1.00 93.50 209 ILE A C 1
ATOM 1776 O O . ILE A 1 209 ? 19.542 8.226 -35.677 1.00 93.50 209 ILE A O 1
ATOM 1780 N N . PHE A 1 210 ? 18.852 6.340 -34.681 1.00 92.56 210 PHE A N 1
ATOM 1781 C CA . PHE A 1 210 ? 19.828 5.471 -35.332 1.00 92.56 210 PHE A CA 1
ATOM 1782 C C . PHE A 1 210 ? 19.666 5.443 -36.859 1.00 92.56 210 PHE A C 1
ATOM 1784 O O . PHE A 1 210 ? 20.659 5.540 -37.576 1.00 92.56 210 PHE A O 1
ATOM 1791 N N . CYS A 1 211 ? 18.429 5.381 -37.363 1.00 92.00 211 CYS A N 1
ATOM 1792 C CA . CYS A 1 211 ? 18.149 5.458 -38.798 1.00 92.00 211 CYS A CA 1
ATOM 1793 C C . CYS A 1 211 ? 18.578 6.796 -39.415 1.00 92.00 211 CYS A C 1
ATOM 1795 O O . CYS A 1 211 ? 19.104 6.797 -40.522 1.00 92.00 211 CYS A O 1
ATOM 1797 N N . ILE A 1 212 ? 18.387 7.916 -38.708 1.00 93.69 212 ILE A N 1
ATOM 1798 C CA . ILE A 1 212 ? 18.810 9.246 -39.179 1.00 93.69 212 ILE A CA 1
ATOM 1799 C C . ILE A 1 212 ? 20.341 9.369 -39.214 1.00 93.69 212 ILE A C 1
ATOM 1801 O O . ILE A 1 212 ? 20.871 10.041 -40.086 1.00 93.69 212 ILE A O 1
ATOM 1805 N N . CYS A 1 213 ? 21.066 8.741 -38.286 1.00 90.06 213 CYS A N 1
ATOM 1806 C CA . CYS A 1 213 ? 22.530 8.832 -38.243 1.00 90.06 213 CYS A CA 1
ATOM 1807 C C . CYS A 1 213 ? 23.257 7.938 -39.264 1.00 90.06 213 CYS A C 1
ATOM 1809 O O . CYS A 1 213 ? 24.446 8.151 -39.492 1.00 90.06 213 CYS A O 1
ATOM 1811 N N . LEU A 1 214 ? 22.592 6.921 -39.822 1.00 87.94 214 LEU A N 1
ATOM 1812 C CA . LEU A 1 214 ? 23.189 5.977 -40.778 1.00 87.94 214 LEU A CA 1
ATOM 1813 C C . LEU A 1 214 ? 22.848 6.251 -42.249 1.00 87.94 214 LEU A C 1
ATOM 1815 O O . LEU A 1 214 ? 23.473 5.640 -43.116 1.00 87.94 214 LEU A O 1
ATOM 1819 N N . GLY A 1 215 ? 21.851 7.095 -42.523 1.00 81.56 215 GLY A N 1
ATOM 1820 C CA . GLY A 1 215 ? 21.452 7.502 -43.875 1.00 81.56 215 GLY A CA 1
ATOM 182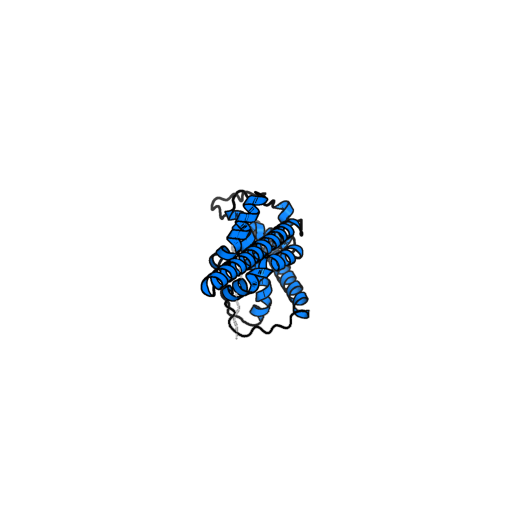1 C C . GLY A 1 215 ? 22.054 8.841 -44.259 1.00 81.56 215 GLY A C 1
ATOM 1822 O O . GLY A 1 215 ? 22.523 8.946 -45.412 1.00 81.56 215 GLY A O 1
#

Organism: Reticulomyxa filosa (NCBI:txid46433)

Foldseek 3Di:
DDDDDDDDDDDDDDDDDDDDDPPVVVVVVVLVVVQVVVLVVVLVVCVVPDPDDDDDDPPVLVVCVVCLLCLLVLLLVVLLSDALSVLLVLLCVLPPDPPVDPDRPPDFKDQDLSSLLSSQLSSSLVSCCSNCVVVCVVPVDDDRDDSVSVRVSSSVLSVVCCVVVVMDGSVCSSPPSNVVSVSSVVVSVVVVVVVVVVVVVVVVVVVVVVVVVVD

Radius of gyration: 26.62 Å; chains: 1; bounding box: 40×40×120 Å

Sequence (215 aa):
MPQQKEDSHCCQKLSLPQTKTKEHSKEANKKCCVFEWWIRRTATRDIVGSNRRYSGTINICVFVHEKEFTLFEDLAKFMKDLPTASKKHIWEHAINKKNKKKNKTKIEKTSEQKQITKVLCDCVIIYVKVIYFIFFYLNRKQKTMKIDTVLPHVEPAAQWIFKKYKFLEKHRFEQESTYFADMLQEYHVLFYFCFYCNTIFSCIQLFFIFCICLG